Protein AF-A0A955DSX6-F1 (afdb_monomer_lite)

pLDDT: mean 73.03, std 22.36, range [30.53, 95.94]

Sequence (270 aa):
MDIRRDRIAAPDLRPIAMAMLIVCLVSVRPTWAQNTVTLKRSTAVARPAVPLQAVTPPPAVATSEDASTEGTSTDGAAAPLATDPTAEQTTLEPEEIDYLRAQYDALSRDEQDEMKAYYNDLGIDLDVVLGLLAAQSEAMMRSQEMQNTLRALDFARTPQNVLGARAKLGFGEVARPDPRSARGTDIARWIHLLVQAGEWDQWAAFLGELSEDDASMMYSAVLQSLNSGSSGLLPEEVLLVTEACPGEPEALHFQIWTSMVTLAVGKNSP

Secondary structure (DSSP, 8-state):
-------------------------------------------PPP---------PPPPP---------------------------------HHHHHHHHHHHTTS-HHHHHHHHHHHHHTT--HHHHT-HHHHHHHHHHHHHHHHHHHTT------HHHHHHHHHHHHTT-SPPPPTTTS-HHHHHHHHHHHHHHT-HHHHHHHHTTS-HHHHHHHHHHHHHHHHHS-----HHHHHHHHHT--SSPPHHHHHHHHHHHHHHHHHH--

Structure (mmCIF, N/CA/C/O backbone):
data_AF-A0A955DSX6-F1
#
_entry.id   AF-A0A955DSX6-F1
#
loop_
_atom_site.group_PDB
_atom_site.id
_atom_site.type_symbol
_atom_site.label_atom_id
_atom_site.label_alt_id
_atom_site.label_comp_id
_atom_site.label_asym_id
_atom_site.label_entity_id
_atom_site.label_seq_id
_atom_site.pdbx_PDB_ins_code
_atom_site.Cartn_x
_atom_site.Cartn_y
_atom_site.Cartn_z
_atom_site.occupancy
_atom_site.B_iso_or_equiv
_atom_site.auth_seq_id
_atom_site.auth_comp_id
_atom_site.auth_asym_id
_atom_site.auth_atom_id
_atom_site.pdbx_PDB_model_num
ATOM 1 N N . MET A 1 1 ? 51.596 40.680 9.049 1.00 44.72 1 MET A N 1
ATOM 2 C CA . MET A 1 1 ? 51.446 39.770 10.201 1.00 44.72 1 MET A CA 1
ATOM 3 C C . MET A 1 1 ? 51.600 40.595 11.460 1.00 44.72 1 MET A C 1
ATOM 5 O O . MET A 1 1 ? 52.702 41.060 11.700 1.00 44.72 1 MET A O 1
ATOM 9 N N . ASP A 1 2 ? 50.532 40.786 12.227 1.00 42.69 2 ASP A N 1
ATOM 10 C CA . ASP A 1 2 ? 50.636 41.130 13.649 1.00 42.69 2 ASP A CA 1
ATOM 11 C C . ASP A 1 2 ? 49.361 40.648 14.358 1.00 42.69 2 ASP A C 1
ATOM 13 O O . ASP A 1 2 ? 48.296 40.613 13.738 1.00 42.69 2 ASP A O 1
ATOM 17 N N . ILE A 1 3 ? 49.474 40.184 15.605 1.00 48.38 3 ILE A N 1
ATOM 18 C CA . ILE A 1 3 ? 48.391 39.498 16.336 1.00 48.38 3 ILE A CA 1
ATOM 19 C C . ILE A 1 3 ? 48.383 39.981 17.789 1.00 48.38 3 ILE A C 1
ATOM 21 O O . ILE A 1 3 ? 49.200 39.534 18.594 1.00 48.38 3 ILE A O 1
ATOM 25 N N . ARG A 1 4 ? 47.445 40.882 18.112 1.00 47.94 4 ARG A N 1
ATOM 26 C CA . ARG A 1 4 ? 47.097 41.428 19.445 1.00 47.94 4 ARG A CA 1
ATOM 27 C C . ARG A 1 4 ? 45.840 42.310 19.300 1.00 47.94 4 ARG A C 1
ATOM 29 O O . ARG A 1 4 ? 45.703 42.952 18.268 1.00 47.94 4 ARG A O 1
ATOM 36 N N . ARG A 1 5 ? 44.945 42.463 20.284 1.00 46.31 5 ARG A N 1
ATOM 37 C CA . ARG A 1 5 ? 44.603 41.653 21.476 1.00 46.31 5 ARG A CA 1
ATOM 38 C C . ARG A 1 5 ? 43.274 42.185 22.066 1.00 46.31 5 ARG A C 1
ATOM 40 O O . ARG A 1 5 ? 42.934 43.333 21.823 1.00 46.31 5 ARG A O 1
ATOM 47 N N . ASP A 1 6 ? 42.607 41.359 22.871 1.00 44.06 6 ASP A N 1
ATOM 48 C CA . ASP A 1 6 ? 41.671 41.685 23.969 1.00 44.06 6 ASP A CA 1
ATOM 49 C C . ASP A 1 6 ? 40.557 42.750 23.790 1.00 44.06 6 ASP A C 1
ATOM 51 O O . ASP A 1 6 ? 40.822 43.952 23.815 1.00 44.06 6 ASP A O 1
ATOM 55 N N . ARG A 1 7 ? 39.286 42.309 23.871 1.00 52.53 7 ARG A N 1
ATOM 56 C CA . ARG A 1 7 ? 38.291 42.626 24.944 1.00 52.53 7 ARG A CA 1
ATOM 57 C C . ARG A 1 7 ? 36.895 42.134 24.518 1.00 52.53 7 ARG A C 1
ATOM 59 O O . ARG A 1 7 ? 36.426 42.475 23.445 1.00 52.53 7 ARG A O 1
ATOM 66 N N . ILE A 1 8 ? 36.281 41.175 25.217 1.00 51.06 8 ILE A N 1
ATOM 67 C CA . ILE A 1 8 ? 35.541 41.327 26.491 1.00 51.06 8 ILE A CA 1
ATOM 68 C C . ILE A 1 8 ? 34.346 42.288 26.357 1.00 51.06 8 ILE A C 1
ATOM 70 O O . ILE A 1 8 ? 34.507 43.487 26.567 1.00 51.06 8 ILE A O 1
ATOM 74 N N . ALA A 1 9 ? 33.156 41.727 26.100 1.00 47.06 9 ALA A N 1
ATOM 75 C CA . ALA A 1 9 ? 31.873 42.187 26.649 1.00 47.06 9 ALA A CA 1
ATOM 76 C C . ALA A 1 9 ? 30.752 41.149 26.404 1.00 47.06 9 ALA A C 1
ATOM 78 O O . ALA A 1 9 ? 30.328 40.934 25.274 1.00 47.06 9 ALA A O 1
ATOM 79 N N . ALA A 1 10 ? 30.242 40.561 27.483 1.00 50.31 10 ALA A N 1
ATOM 80 C CA . ALA A 1 10 ? 28.844 40.150 27.630 1.00 50.31 10 ALA A CA 1
ATOM 81 C C . ALA A 1 10 ? 28.375 40.775 28.957 1.00 50.31 10 ALA A C 1
ATOM 83 O O . ALA A 1 10 ? 29.205 40.900 29.868 1.00 50.31 10 ALA A O 1
ATOM 84 N N . PRO A 1 11 ? 27.122 41.250 29.060 1.00 54.44 11 PRO A N 1
ATOM 85 C CA . PRO A 1 11 ? 26.115 40.395 29.705 1.00 54.44 11 PRO A CA 1
ATOM 86 C C . PRO A 1 11 ? 24.662 40.605 29.207 1.00 54.44 11 PRO A C 1
ATOM 88 O O . PRO A 1 11 ? 24.391 41.554 28.484 1.00 54.44 11 PRO A O 1
ATOM 91 N N . ASP A 1 12 ? 23.763 39.734 29.689 1.00 45.06 12 ASP A N 1
ATOM 92 C CA . ASP A 1 12 ? 22.361 39.976 30.101 1.00 45.06 12 ASP A CA 1
ATOM 93 C C . ASP A 1 12 ? 21.316 40.660 29.181 1.00 45.06 12 ASP A C 1
ATOM 95 O O . ASP A 1 12 ? 21.613 41.502 28.346 1.00 45.06 12 ASP A O 1
ATOM 99 N N . LEU A 1 13 ? 19.999 40.485 29.385 1.00 46.81 13 LEU A N 1
ATOM 100 C CA . LEU A 1 13 ? 19.153 39.309 29.691 1.00 46.81 13 LEU A CA 1
ATOM 101 C C . LEU A 1 13 ? 17.682 39.801 29.742 1.00 46.81 13 LEU A C 1
ATOM 103 O O . LEU A 1 13 ? 17.366 40.690 30.529 1.00 46.81 13 LEU A O 1
ATOM 107 N N . ARG A 1 14 ? 16.755 39.118 29.046 1.00 43.09 14 ARG A N 1
ATOM 108 C CA . ARG A 1 14 ? 15.278 39.230 29.227 1.00 43.09 14 ARG A CA 1
ATOM 109 C C . ARG A 1 14 ? 14.650 40.594 28.784 1.00 43.09 14 ARG A C 1
ATOM 111 O O . ARG A 1 14 ? 15.317 41.355 28.096 1.00 43.09 14 ARG A O 1
ATOM 118 N N . PRO A 1 15 ? 13.330 40.836 28.974 1.00 54.34 15 PRO A N 1
ATOM 119 C CA . PRO A 1 15 ? 12.319 40.267 28.070 1.00 54.34 15 PRO A CA 1
ATOM 120 C C . PRO A 1 15 ? 11.231 41.271 27.618 1.00 54.34 15 PRO A C 1
ATOM 122 O O . PRO A 1 15 ? 10.908 42.217 28.332 1.00 54.34 15 PRO A O 1
ATOM 125 N N . ILE A 1 16 ? 10.545 40.987 26.504 1.00 49.72 16 ILE A N 1
ATOM 126 C CA . ILE A 1 16 ? 9.237 41.592 26.183 1.00 49.72 16 ILE A CA 1
ATOM 127 C C . ILE A 1 16 ? 8.269 40.482 25.751 1.00 49.72 16 ILE A C 1
ATOM 129 O O . ILE A 1 16 ? 8.660 39.543 25.062 1.00 49.72 16 ILE A O 1
ATOM 133 N N . ALA A 1 17 ? 7.018 40.579 26.199 1.00 40.50 17 ALA A N 1
ATOM 134 C CA . ALA A 1 17 ? 5.937 39.630 25.935 1.00 40.50 17 ALA A CA 1
ATOM 135 C C . ALA A 1 17 ? 4.693 40.355 25.377 1.00 40.50 17 ALA A C 1
ATOM 137 O O . ALA A 1 17 ? 4.676 41.579 25.302 1.00 40.50 17 ALA A O 1
ATOM 138 N N . MET A 1 18 ? 3.640 39.581 25.082 1.00 36.69 18 MET A N 1
ATOM 139 C CA . MET A 1 18 ? 2.283 40.006 24.680 1.00 36.69 18 MET A CA 1
ATOM 140 C C . MET A 1 18 ? 2.090 40.604 23.272 1.00 36.69 18 MET A C 1
ATOM 142 O O . MET A 1 18 ? 2.239 41.801 23.060 1.00 36.69 18 MET A O 1
ATOM 146 N N . ALA A 1 19 ? 1.537 39.779 22.377 1.00 43.12 19 ALA A N 1
ATOM 147 C CA . ALA A 1 19 ? 0.212 39.994 21.765 1.00 43.12 19 ALA A CA 1
ATOM 148 C C . ALA A 1 19 ? -0.256 38.642 21.180 1.00 43.12 19 ALA A C 1
ATOM 150 O O . ALA A 1 19 ? 0.325 38.140 20.228 1.00 43.12 19 ALA A O 1
ATOM 151 N N . MET A 1 20 ? -1.132 37.881 21.842 1.00 37.03 20 MET A N 1
ATOM 152 C CA . MET A 1 20 ? -2.590 37.957 21.656 1.00 37.03 20 MET A CA 1
ATOM 153 C C . MET A 1 20 ? -3.033 38.218 20.206 1.00 37.03 20 MET A C 1
ATOM 155 O O . MET A 1 20 ? -3.176 39.365 19.796 1.00 37.03 20 MET A O 1
ATOM 159 N N . LEU A 1 21 ? -3.390 37.143 19.497 1.00 42.22 21 LEU A N 1
ATOM 160 C CA . LEU A 1 21 ? -4.401 37.184 18.442 1.00 42.22 21 LEU A CA 1
ATOM 161 C C . LEU A 1 21 ? -5.478 36.143 18.773 1.00 42.22 21 LEU A C 1
ATOM 163 O O . LEU A 1 21 ? -5.213 34.944 18.771 1.00 42.22 21 LEU A O 1
ATOM 167 N N . ILE A 1 22 ? -6.682 36.611 19.096 1.00 47.84 22 ILE A N 1
ATOM 168 C CA . ILE A 1 22 ? -7.859 35.763 19.310 1.00 47.84 22 ILE A CA 1
ATOM 169 C C . ILE A 1 22 ? -8.663 35.778 18.011 1.00 47.84 22 ILE A C 1
ATOM 171 O O . ILE A 1 22 ? -9.076 36.846 17.562 1.00 47.84 22 ILE A O 1
ATOM 175 N N . VAL A 1 23 ? -8.900 34.605 17.423 1.00 46.50 23 VAL A N 1
ATOM 176 C CA . VAL A 1 23 ? -9.803 34.428 16.275 1.00 46.50 23 VAL A CA 1
ATOM 177 C C . VAL A 1 23 ? -10.994 33.585 16.728 1.00 46.50 23 VAL A C 1
ATOM 179 O O . VAL A 1 23 ? -10.837 32.609 17.461 1.00 46.50 23 VAL A O 1
ATOM 182 N N . CYS A 1 24 ? -12.200 34.022 16.370 1.00 39.22 24 CYS A N 1
ATOM 183 C CA . CYS A 1 24 ? -13.436 33.571 17.006 1.00 39.22 24 CYS A CA 1
ATOM 184 C C . CYS A 1 24 ? -13.872 32.153 16.609 1.00 39.22 24 CYS A C 1
ATOM 186 O O . CYS A 1 24 ? -13.770 31.753 15.451 1.00 39.22 24 CYS A O 1
ATOM 188 N N . LEU A 1 25 ? -14.497 31.451 17.560 1.00 40.50 25 LEU A N 1
ATOM 189 C CA . LEU A 1 25 ? -15.334 30.286 17.273 1.00 40.50 25 LEU A CA 1
ATOM 190 C C . LEU A 1 25 ? -16.514 30.691 16.374 1.00 40.50 25 LEU A C 1
ATOM 192 O O . LEU A 1 25 ? -17.220 31.654 16.678 1.00 40.50 25 LEU A O 1
ATOM 196 N N . VAL A 1 26 ? -16.806 29.880 15.356 1.00 47.00 26 VAL A N 1
ATOM 197 C CA . VAL A 1 26 ? -18.113 29.852 14.681 1.00 47.00 26 VAL A CA 1
ATOM 198 C C . VAL A 1 26 ? -18.669 28.432 14.778 1.00 47.00 26 VAL A C 1
ATOM 200 O O . VAL A 1 26 ? -18.236 27.518 14.082 1.00 47.00 26 VAL A O 1
ATOM 203 N N . SER A 1 27 ? -19.622 28.238 15.688 1.00 48.00 27 SER A N 1
ATOM 204 C CA . SER A 1 27 ? -20.143 26.917 16.058 1.00 48.00 27 SER A CA 1
ATOM 205 C C . SER A 1 27 ? -21.233 26.422 15.099 1.00 48.00 27 SER A C 1
ATOM 207 O O . SER A 1 27 ? -22.423 26.531 15.398 1.00 48.00 27 SER A O 1
ATOM 209 N N . VAL A 1 28 ? -20.849 25.838 13.962 1.00 48.22 28 VAL A N 1
ATOM 210 C CA . VAL A 1 28 ? -21.796 25.151 13.065 1.00 48.22 28 VAL A CA 1
ATOM 211 C C . VAL A 1 28 ? -22.069 23.733 13.581 1.00 48.22 28 VAL A C 1
ATOM 213 O O . VAL A 1 28 ? -21.174 22.894 13.611 1.00 48.22 28 VAL A O 1
ATOM 216 N N . ARG A 1 29 ? -23.318 23.446 13.976 1.00 44.75 29 ARG A N 1
ATOM 217 C CA . ARG A 1 29 ? -23.778 22.092 14.338 1.00 44.75 29 ARG A CA 1
ATOM 218 C C . ARG A 1 29 ? -24.478 21.420 13.144 1.00 44.75 29 ARG A C 1
ATOM 220 O O . ARG A 1 29 ? -25.612 21.800 12.845 1.00 44.75 29 ARG A O 1
ATOM 227 N N . PRO A 1 30 ? -23.881 20.409 12.488 1.00 50.34 30 PRO A N 1
ATOM 228 C CA . PRO A 1 30 ? -24.572 19.634 11.462 1.00 50.34 30 PRO A CA 1
ATOM 229 C C . PRO A 1 30 ? -25.577 18.678 12.124 1.00 50.34 30 PRO A C 1
ATOM 231 O O . PRO A 1 30 ? -25.199 17.711 12.781 1.00 50.34 30 PRO A O 1
ATOM 234 N N . THR A 1 31 ? -26.873 18.953 11.968 1.00 50.69 31 THR A N 1
ATOM 235 C CA . THR A 1 31 ? -27.942 18.127 12.554 1.00 50.69 31 THR A CA 1
ATOM 236 C C . THR A 1 31 ? -28.391 17.078 11.538 1.00 50.69 31 THR A C 1
ATOM 238 O O . THR A 1 31 ? -29.182 17.388 10.651 1.00 50.69 31 THR A O 1
ATOM 241 N N . TRP A 1 32 ? -27.885 15.847 11.652 1.00 58.97 32 TRP A N 1
ATOM 242 C CA . TRP A 1 32 ? -28.270 14.724 10.784 1.00 58.97 32 TRP A CA 1
ATOM 243 C C . TRP A 1 32 ? -29.176 13.729 11.518 1.00 58.97 32 TRP A C 1
ATOM 245 O O . TRP A 1 32 ? -29.066 13.533 12.728 1.00 58.97 32 TRP A O 1
ATOM 255 N N . ALA A 1 33 ? -30.131 13.155 10.784 1.00 41.75 33 ALA A N 1
ATOM 256 C CA . ALA A 1 33 ? -31.280 12.460 11.357 1.00 41.75 33 ALA A CA 1
ATOM 257 C C . ALA A 1 33 ? -30.972 11.033 11.846 1.00 41.75 33 ALA A C 1
ATOM 259 O O . ALA A 1 33 ? -30.192 10.294 11.246 1.00 41.75 33 ALA A O 1
ATOM 260 N N . GLN A 1 34 ? -31.666 10.616 12.908 1.00 43.25 34 GLN A N 1
ATOM 261 C CA . GLN A 1 34 ? -31.629 9.246 13.418 1.00 43.25 34 GLN A CA 1
ATOM 262 C C . GLN A 1 34 ? -32.498 8.315 12.554 1.00 43.25 34 GLN A C 1
ATOM 264 O O . GLN A 1 34 ? -33.709 8.236 12.750 1.00 43.25 34 GLN A O 1
ATOM 269 N N . ASN A 1 35 ? -31.883 7.561 11.639 1.00 44.59 35 ASN A N 1
ATOM 270 C CA . ASN A 1 35 ? -32.544 6.426 10.985 1.00 44.59 35 ASN A CA 1
ATOM 271 C C . ASN A 1 35 ? -32.507 5.193 11.905 1.00 44.59 35 ASN A C 1
ATOM 273 O O . ASN A 1 35 ? -31.528 4.447 11.942 1.00 44.59 35 ASN A O 1
ATOM 277 N N . THR A 1 36 ? -33.587 4.963 12.653 1.00 44.56 36 THR A N 1
ATOM 278 C CA . THR A 1 36 ? -33.737 3.837 13.590 1.00 44.56 36 THR A CA 1
ATOM 279 C C . THR A 1 36 ? -34.068 2.519 12.876 1.00 44.56 36 THR A C 1
ATOM 281 O O . THR A 1 36 ? -35.194 2.016 12.907 1.00 44.56 36 THR A O 1
ATOM 284 N N . VAL A 1 37 ? -33.059 1.912 12.241 1.00 47.59 37 VAL A N 1
ATOM 285 C CA . VAL A 1 37 ? -33.182 0.581 11.621 1.00 47.59 37 VAL A CA 1
ATOM 286 C C . VAL A 1 37 ? -33.498 -0.469 12.693 1.00 47.59 37 VAL A C 1
ATOM 288 O O . VAL A 1 37 ? -32.654 -0.850 13.502 1.00 47.59 37 VAL A O 1
ATOM 291 N N . THR A 1 38 ? -34.738 -0.957 12.696 1.00 45.31 38 THR A N 1
ATOM 292 C CA . THR A 1 38 ? -35.215 -1.942 13.675 1.00 45.31 38 THR A CA 1
ATOM 293 C C . THR A 1 38 ? -34.743 -3.345 13.281 1.00 45.31 38 THR A C 1
ATOM 295 O O . THR A 1 38 ? -35.313 -3.960 12.377 1.00 45.31 38 THR A O 1
ATOM 298 N N . LEU A 1 39 ? -33.715 -3.883 13.952 1.00 39.81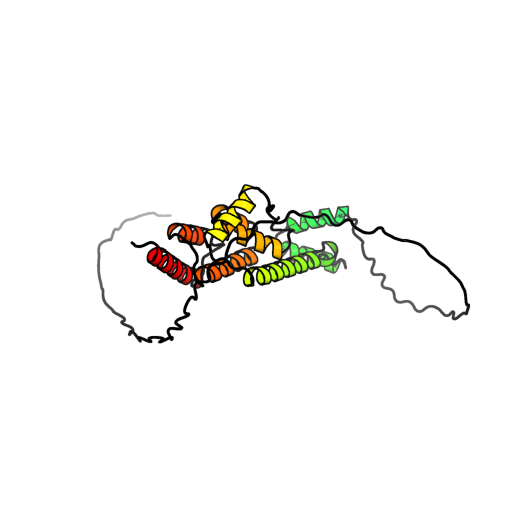 39 LEU A N 1
ATOM 299 C CA . LEU A 1 39 ? -33.216 -5.239 13.678 1.00 39.81 39 LEU A CA 1
ATOM 300 C C . LEU A 1 39 ? -34.257 -6.314 14.036 1.00 39.81 39 LEU A C 1
ATOM 302 O O . LEU A 1 39 ? -34.412 -6.723 15.188 1.00 39.81 39 LEU A O 1
ATOM 306 N N . LYS A 1 40 ? -34.933 -6.842 13.012 1.00 47.59 40 LYS A N 1
ATOM 307 C CA . LYS A 1 40 ? -35.867 -7.966 13.134 1.00 47.59 40 LYS A CA 1
ATOM 308 C C . LYS A 1 40 ? -35.096 -9.291 13.240 1.00 47.59 40 LYS A C 1
ATOM 310 O O . LYS A 1 40 ? -34.862 -9.975 12.244 1.00 47.59 40 LYS A O 1
ATOM 315 N N . ARG A 1 41 ? -34.670 -9.620 14.467 1.00 41.59 41 ARG A N 1
ATOM 316 C CA . ARG A 1 41 ? -33.847 -10.793 14.827 1.00 41.59 41 ARG A CA 1
ATOM 317 C C . ARG A 1 41 ? -34.445 -12.102 14.292 1.00 41.59 41 ARG A C 1
ATOM 319 O O . ARG A 1 41 ? -35.337 -12.680 14.904 1.00 41.59 41 ARG A O 1
ATOM 326 N N . SER A 1 42 ? -33.932 -12.572 13.158 1.00 47.06 42 SER A N 1
ATOM 327 C CA . SER A 1 42 ? -34.383 -13.807 12.511 1.00 47.06 42 SER A CA 1
ATOM 328 C C . SER A 1 42 ? -33.529 -14.985 12.975 1.00 47.06 42 SER A C 1
ATOM 330 O O . SER A 1 42 ? -32.351 -15.079 12.641 1.00 47.06 42 SER A O 1
ATOM 332 N N . THR A 1 43 ? -34.112 -15.886 13.765 1.00 43.78 43 THR A N 1
ATOM 333 C CA . THR A 1 43 ? -33.471 -17.135 14.198 1.00 43.78 43 THR A CA 1
ATOM 334 C C . THR A 1 43 ? -33.443 -18.149 13.057 1.00 43.78 43 THR A C 1
ATOM 336 O O . THR A 1 43 ? -34.403 -18.893 12.856 1.00 43.78 43 THR A O 1
ATOM 339 N N . ALA A 1 44 ? -32.339 -18.181 12.310 1.00 42.06 44 ALA A N 1
ATOM 340 C CA . ALA A 1 44 ? -32.076 -19.227 11.327 1.00 42.06 44 ALA A CA 1
ATOM 341 C C . ALA A 1 44 ? -31.796 -20.565 12.036 1.00 42.06 44 ALA A C 1
ATOM 343 O O . ALA A 1 44 ? -30.885 -20.667 12.857 1.00 42.06 44 ALA A O 1
ATOM 344 N N . VAL A 1 45 ? -32.589 -21.592 11.724 1.00 51.22 45 VAL A N 1
ATOM 345 C CA . VAL A 1 45 ? -32.402 -22.955 12.242 1.00 51.22 45 VAL A CA 1
ATOM 346 C C . VAL A 1 45 ? -31.263 -23.634 11.482 1.00 51.22 45 VAL A C 1
ATOM 348 O O . VAL A 1 45 ? -31.241 -23.618 10.251 1.00 51.22 45 VAL A O 1
ATOM 351 N N . ALA A 1 46 ? -30.328 -24.253 12.207 1.00 36.53 46 ALA A N 1
ATOM 352 C CA . ALA A 1 46 ? -29.237 -25.011 11.604 1.00 36.53 46 ALA A CA 1
ATOM 353 C C . ALA A 1 46 ? -29.770 -26.227 10.825 1.00 36.53 46 ALA A C 1
ATOM 355 O O . ALA A 1 46 ? -30.582 -27.000 11.335 1.00 36.53 46 ALA A O 1
ATOM 356 N N . ARG A 1 47 ? -29.284 -26.414 9.594 1.00 43.56 47 ARG A N 1
ATOM 357 C CA . ARG A 1 47 ? -29.615 -27.548 8.721 1.00 43.56 47 ARG A CA 1
ATOM 358 C C . ARG A 1 47 ? -28.331 -28.344 8.443 1.00 43.56 47 ARG A C 1
ATOM 360 O O . ARG A 1 47 ? -27.332 -27.718 8.094 1.00 43.56 47 ARG A O 1
ATOM 367 N N . PRO A 1 48 ? -28.317 -29.679 8.619 1.00 49.47 48 PRO A N 1
ATOM 368 C CA . PRO A 1 48 ? -27.102 -30.477 8.469 1.00 49.47 48 PRO A CA 1
ATOM 369 C C . PRO A 1 48 ? -26.618 -30.536 7.013 1.00 49.47 48 PRO A C 1
ATOM 371 O O . PRO A 1 48 ? -27.404 -30.386 6.075 1.00 49.47 48 PRO A O 1
ATOM 374 N N . ALA A 1 49 ? -25.314 -30.763 6.850 1.00 40.03 49 ALA A N 1
ATOM 375 C CA . ALA A 1 49 ? -24.644 -30.815 5.556 1.00 40.03 49 ALA A CA 1
ATOM 376 C C . ALA A 1 49 ? -25.030 -32.052 4.722 1.00 40.03 49 ALA A C 1
ATOM 378 O O . ALA A 1 49 ? -25.373 -33.107 5.257 1.00 40.03 49 ALA A O 1
ATOM 379 N N . VAL A 1 50 ? -24.905 -31.916 3.401 1.00 50.47 50 VAL A N 1
ATOM 380 C CA . VAL A 1 50 ? -24.997 -33.003 2.415 1.00 50.47 50 VAL A CA 1
ATOM 381 C C . VAL A 1 50 ? -23.623 -33.113 1.734 1.00 50.47 50 VAL A C 1
ATOM 383 O O . VAL A 1 50 ? -23.062 -32.072 1.389 1.00 50.47 50 VAL A O 1
ATOM 386 N N . PRO A 1 51 ? -23.038 -34.317 1.584 1.00 46.94 51 PRO A N 1
ATOM 387 C CA . PRO A 1 51 ? -21.688 -34.479 1.041 1.00 46.94 51 PRO A CA 1
ATOM 388 C C . PRO A 1 51 ? -21.611 -34.198 -0.467 1.00 46.94 51 PRO A C 1
ATOM 390 O O . PRO A 1 51 ? -22.609 -34.274 -1.184 1.00 46.94 51 PRO A O 1
ATOM 393 N N . LEU A 1 52 ? -20.397 -33.904 -0.945 1.00 40.38 52 LEU A N 1
ATOM 394 C CA . LEU A 1 52 ? -20.110 -33.645 -2.357 1.00 40.38 52 LEU A CA 1
ATOM 395 C C . LEU A 1 52 ? -20.414 -34.875 -3.230 1.00 40.38 52 LEU A 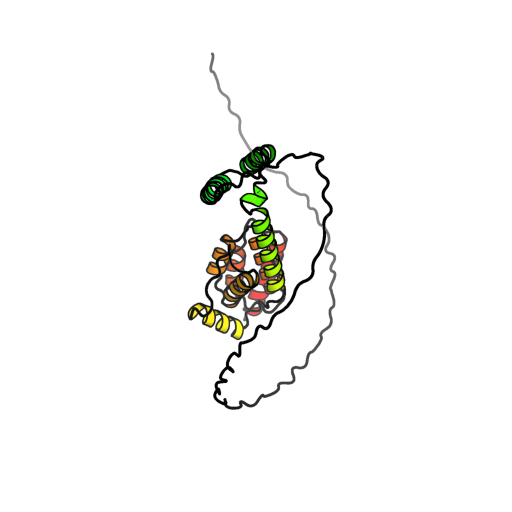C 1
ATOM 397 O O . LEU A 1 52 ? -20.066 -36.000 -2.874 1.00 40.38 52 LEU A O 1
ATOM 401 N N . GLN A 1 53 ? -20.947 -34.634 -4.429 1.00 43.16 53 GLN A N 1
ATOM 402 C CA . GLN A 1 53 ? -20.810 -35.548 -5.564 1.00 43.16 53 GLN A CA 1
ATOM 403 C C . GLN A 1 53 ? -19.821 -34.951 -6.568 1.00 43.16 53 GLN A C 1
ATOM 405 O O . GLN A 1 53 ? -19.889 -33.764 -6.882 1.00 43.16 53 GLN A O 1
ATOM 410 N N . ALA A 1 54 ? -18.895 -35.775 -7.056 1.00 38.47 54 ALA A N 1
ATOM 411 C CA . ALA A 1 54 ? -17.950 -35.377 -8.092 1.00 38.47 54 ALA A CA 1
ATOM 412 C C . ALA A 1 54 ? -18.636 -35.345 -9.468 1.00 38.47 54 ALA A C 1
ATOM 414 O O . ALA A 1 54 ? -19.421 -36.236 -9.792 1.00 38.47 54 ALA A O 1
ATOM 415 N N . VAL A 1 55 ? -18.296 -34.347 -10.285 1.00 49.53 55 VAL A N 1
ATOM 416 C CA . VAL A 1 55 ? -18.715 -34.254 -11.690 1.00 49.53 55 VAL A CA 1
ATOM 417 C C . VAL A 1 55 ? -17.509 -34.568 -12.571 1.00 49.53 55 VAL A C 1
ATOM 419 O O . VAL A 1 55 ? -16.488 -33.886 -12.498 1.00 49.53 55 VAL A O 1
ATOM 422 N N . THR A 1 56 ? -17.616 -35.613 -13.387 1.00 41.78 56 THR A N 1
ATOM 423 C CA . THR A 1 56 ? -16.607 -35.987 -14.386 1.00 41.78 56 THR A CA 1
ATOM 424 C C . THR A 1 56 ? -16.697 -35.100 -15.635 1.00 41.78 56 THR A C 1
ATOM 426 O O . THR A 1 56 ? -17.802 -34.749 -16.053 1.00 41.78 56 THR A O 1
ATOM 429 N N . PRO A 1 57 ? -15.563 -34.753 -16.274 1.00 52.44 57 PRO A N 1
ATOM 430 C CA . PRO A 1 57 ? -15.565 -34.006 -17.528 1.00 52.44 57 PRO A CA 1
ATOM 431 C C . PRO A 1 57 ? -15.946 -34.903 -18.726 1.00 52.44 57 PRO A C 1
ATOM 433 O O . PRO A 1 57 ? -15.573 -36.080 -18.748 1.00 52.44 57 PRO A O 1
ATOM 436 N N . PRO A 1 58 ? -16.650 -34.372 -19.745 1.00 59.62 58 PRO A N 1
ATOM 437 C CA . PRO A 1 58 ? -16.849 -35.060 -21.020 1.00 59.62 58 PRO A CA 1
ATOM 438 C C . PRO A 1 58 ? -15.565 -35.047 -21.881 1.00 59.62 58 PRO A C 1
ATOM 440 O O . PRO A 1 58 ? -14.735 -34.148 -21.729 1.00 59.62 58 PRO A O 1
ATOM 443 N N . PRO A 1 59 ? -15.379 -36.025 -22.790 1.00 48.97 59 PRO A N 1
ATOM 444 C CA . PRO A 1 59 ? -14.174 -36.145 -23.610 1.00 48.97 59 PRO A CA 1
ATOM 445 C C . PRO A 1 59 ? -14.155 -35.184 -24.810 1.00 48.97 59 PRO A C 1
ATOM 447 O O . PRO A 1 59 ? -15.195 -34.744 -25.298 1.00 48.97 59 PRO A O 1
ATOM 450 N N . ALA A 1 60 ? -12.951 -34.919 -25.322 1.00 40.75 60 ALA A N 1
ATOM 451 C CA . ALA A 1 60 ? -12.742 -34.191 -26.571 1.00 40.75 60 ALA A CA 1
ATOM 452 C C . ALA A 1 60 ? -13.124 -35.029 -27.808 1.00 40.75 60 ALA A C 1
ATOM 454 O O . ALA A 1 60 ? -13.034 -36.258 -27.796 1.00 40.75 60 ALA A O 1
ATOM 455 N N . VAL A 1 61 ? -13.481 -34.342 -28.896 1.00 46.81 61 VAL A N 1
ATOM 456 C CA . VAL A 1 61 ? -13.672 -34.905 -30.242 1.00 46.81 61 VAL A CA 1
ATOM 457 C C . VAL A 1 61 ? -12.867 -34.053 -31.226 1.00 46.81 61 VAL A C 1
ATOM 459 O O . VAL A 1 61 ? -12.806 -32.834 -31.076 1.00 46.81 61 VAL A O 1
ATOM 462 N N . ALA A 1 62 ? -12.233 -34.698 -32.203 1.00 38.31 62 ALA A N 1
ATOM 463 C CA . ALA A 1 62 ? -11.390 -34.084 -33.233 1.00 38.31 62 ALA A CA 1
ATOM 464 C C . ALA A 1 62 ? -11.836 -34.536 -34.642 1.00 38.31 62 ALA A C 1
ATOM 466 O O . ALA A 1 62 ? -12.779 -35.323 -34.754 1.00 38.31 62 ALA A O 1
ATOM 467 N N . THR A 1 63 ? -11.093 -34.128 -35.686 1.00 34.38 63 THR A N 1
ATOM 468 C CA . THR A 1 63 ? -11.321 -34.406 -37.134 1.00 34.38 63 THR A CA 1
ATOM 469 C C . THR A 1 63 ? -12.579 -33.729 -37.721 1.00 34.38 63 THR A C 1
ATOM 471 O O . THR A 1 63 ? -13.577 -33.583 -37.023 1.00 34.38 63 THR A O 1
ATOM 474 N N . SER A 1 64 ? -12.618 -33.238 -38.967 1.00 38.75 64 SER A N 1
ATOM 475 C CA . SER A 1 64 ? -11.632 -33.150 -40.077 1.00 38.75 64 SER A CA 1
ATOM 476 C C . SER A 1 64 ? -11.807 -31.759 -40.746 1.00 38.75 64 SER A C 1
ATOM 478 O O . SER A 1 64 ? -12.845 -31.136 -40.544 1.00 38.75 64 SER A O 1
ATOM 480 N N . GLU A 1 65 ? -10.866 -31.109 -41.438 1.00 39.31 65 GLU A N 1
ATOM 481 C CA . GLU A 1 65 ? -10.131 -31.493 -42.664 1.00 39.31 65 GLU A CA 1
ATOM 482 C C . GLU A 1 65 ? -10.992 -32.057 -43.814 1.00 39.31 65 GLU A C 1
ATOM 484 O O . GLU A 1 65 ? -11.304 -33.243 -43.841 1.00 39.31 65 GLU A O 1
ATOM 489 N N . ASP A 1 66 ? -11.298 -31.204 -44.799 1.00 33.56 66 ASP A N 1
ATOM 490 C CA . ASP A 1 66 ? -11.370 -31.553 -46.229 1.00 33.56 66 ASP A CA 1
ATOM 491 C C . ASP A 1 66 ? -11.024 -30.295 -47.071 1.00 33.56 66 ASP A C 1
ATOM 493 O O . ASP A 1 66 ? -10.941 -29.194 -46.516 1.00 33.56 66 ASP A O 1
ATOM 497 N N . ALA A 1 67 ? -10.743 -30.445 -48.370 1.00 35.47 67 ALA A N 1
ATOM 498 C CA . ALA A 1 67 ? -9.925 -29.505 -49.157 1.00 35.47 67 ALA A CA 1
ATOM 499 C C . ALA A 1 67 ? -10.575 -28.980 -50.471 1.00 35.47 67 ALA A C 1
ATOM 501 O O . ALA A 1 67 ? -11.781 -29.097 -50.675 1.00 35.47 67 ALA A O 1
ATOM 502 N N . SER A 1 68 ? -9.729 -28.433 -51.368 1.00 39.44 68 SER A N 1
ATOM 503 C CA . SER A 1 68 ? -9.973 -28.070 -52.790 1.00 39.44 68 SER A CA 1
ATOM 504 C C . SER A 1 68 ? -10.688 -26.735 -53.119 1.00 39.44 68 SER A C 1
ATOM 506 O O . SER A 1 68 ? -11.571 -26.308 -52.388 1.00 39.44 68 SER A O 1
ATOM 508 N N . THR A 1 69 ? -10.408 -26.024 -54.237 1.00 32.69 69 THR A N 1
ATOM 509 C CA . THR A 1 69 ? -9.289 -26.070 -55.228 1.00 32.69 69 THR A CA 1
ATOM 510 C C . THR A 1 69 ? -9.274 -24.800 -56.132 1.00 32.69 69 THR A C 1
ATOM 512 O O . THR A 1 69 ? -10.335 -24.350 -56.545 1.00 32.69 69 THR A O 1
ATOM 515 N N . GLU A 1 70 ? -8.065 -24.286 -56.432 1.00 34.56 70 GLU A N 1
ATOM 516 C CA . GLU A 1 70 ? -7.527 -23.483 -57.580 1.00 34.56 70 GLU A CA 1
ATOM 517 C C . GLU A 1 70 ? -8.301 -22.395 -58.391 1.00 34.56 70 GLU A C 1
ATOM 519 O O . GLU A 1 70 ? -9.499 -22.460 -58.648 1.00 34.56 70 GLU A O 1
ATOM 524 N N . GLY A 1 71 ? -7.505 -21.439 -58.921 1.00 32.81 71 GLY A N 1
ATOM 525 C CA . GLY A 1 71 ? -7.821 -20.434 -59.962 1.00 32.81 71 GLY A CA 1
ATOM 526 C C . GLY A 1 71 ? -7.039 -19.116 -59.733 1.00 32.81 71 GLY A C 1
ATOM 527 O O . GLY A 1 71 ? -7.391 -18.392 -58.810 1.00 32.81 71 GLY A O 1
ATOM 528 N N . THR A 1 72 ? -5.913 -18.746 -60.378 1.00 30.53 72 THR A N 1
ATOM 529 C CA . THR A 1 72 ? -5.536 -18.696 -61.820 1.00 30.53 72 THR A CA 1
ATOM 530 C C . THR A 1 72 ? -6.349 -17.624 -62.571 1.00 30.53 72 THR A C 1
ATOM 532 O O . THR A 1 72 ? -7.546 -17.818 -62.746 1.00 30.53 72 THR A O 1
ATOM 535 N N . SER A 1 73 ? -5.831 -16.482 -63.062 1.00 40.00 73 SER A N 1
ATOM 536 C CA . SER A 1 73 ? -4.470 -15.873 -63.138 1.00 40.00 73 SER A CA 1
ATOM 537 C C . SER A 1 73 ? -4.614 -14.308 -63.174 1.00 40.00 73 SER A C 1
ATOM 539 O O . SER A 1 73 ? -5.689 -13.834 -62.822 1.00 40.00 73 SER A O 1
ATOM 541 N N . THR A 1 74 ? -3.691 -13.388 -63.536 1.00 30.83 74 THR A N 1
ATOM 542 C CA . THR A 1 74 ? -2.519 -13.382 -64.458 1.00 30.83 74 THR A CA 1
ATOM 543 C C . THR A 1 74 ? -1.597 -12.148 -64.229 1.00 30.83 74 THR A C 1
ATOM 545 O O . THR A 1 74 ? -1.746 -11.450 -63.232 1.00 30.83 74 THR A O 1
ATOM 548 N N . ASP A 1 75 ? -0.650 -11.897 -65.146 1.00 31.50 75 ASP A N 1
ATOM 549 C CA . ASP A 1 75 ? 0.435 -10.891 -65.141 1.00 31.50 75 ASP A CA 1
ATOM 550 C C . ASP A 1 75 ? 0.099 -9.394 -64.963 1.00 31.50 75 ASP A C 1
ATOM 552 O O . ASP A 1 75 ? -0.980 -8.912 -65.306 1.00 31.50 75 ASP A O 1
ATOM 556 N N . GLY A 1 76 ? 1.134 -8.635 -64.561 1.00 31.55 76 GLY A N 1
ATOM 557 C CA . GLY A 1 76 ? 1.146 -7.165 -64.509 1.00 31.55 76 GLY A CA 1
ATOM 558 C C . GLY A 1 76 ? 2.535 -6.546 -64.260 1.00 31.55 76 GLY A C 1
ATOM 559 O O . GLY A 1 76 ? 2.687 -5.729 -63.357 1.00 31.55 76 GLY A O 1
ATOM 560 N N . ALA A 1 77 ? 3.572 -6.954 -65.002 1.00 32.59 77 ALA A N 1
ATOM 561 C CA . ALA A 1 77 ? 4.960 -6.563 -64.720 1.00 32.59 77 ALA A CA 1
ATOM 562 C C . ALA A 1 77 ? 5.352 -5.153 -65.226 1.00 32.59 77 ALA A C 1
ATOM 564 O O . ALA A 1 77 ? 5.441 -4.921 -66.432 1.00 32.59 77 ALA A O 1
ATOM 565 N N . ALA A 1 78 ? 5.698 -4.246 -64.303 1.00 31.05 78 ALA A N 1
ATOM 566 C CA . ALA A 1 78 ? 6.487 -3.039 -64.574 1.00 31.05 78 ALA A CA 1
ATOM 567 C C . ALA A 1 78 ? 7.247 -2.586 -63.312 1.00 31.05 78 ALA A C 1
ATOM 569 O O . ALA A 1 78 ? 6.651 -2.402 -62.254 1.00 31.05 78 ALA A O 1
ATOM 570 N N . ALA A 1 79 ? 8.560 -2.388 -63.429 1.00 36.25 79 ALA A N 1
ATOM 571 C CA . ALA A 1 79 ? 9.446 -1.910 -62.364 1.00 36.25 79 ALA A CA 1
ATOM 572 C C . ALA A 1 79 ? 10.620 -1.118 -62.982 1.00 36.25 79 ALA A C 1
ATOM 574 O O . ALA A 1 79 ? 10.834 -1.239 -64.192 1.00 36.25 79 ALA A O 1
ATOM 575 N N . PRO A 1 80 ? 11.448 -0.399 -62.199 1.00 46.81 80 PRO A N 1
ATOM 576 C CA . PRO A 1 80 ? 11.244 0.094 -60.834 1.00 46.81 80 PRO A CA 1
ATOM 577 C C . PRO A 1 80 ? 11.309 1.639 -60.758 1.00 46.81 80 PRO A C 1
ATOM 579 O O . PRO A 1 80 ? 11.783 2.304 -61.677 1.00 46.81 80 PRO A O 1
ATOM 582 N N . LEU A 1 81 ? 10.937 2.214 -59.612 1.00 33.38 81 LEU A N 1
ATOM 583 C CA . LEU A 1 81 ? 11.420 3.535 -59.190 1.00 33.38 81 LEU A CA 1
ATOM 584 C C . LEU A 1 81 ? 11.873 3.429 -57.734 1.00 33.38 81 LEU A C 1
ATOM 586 O O . LEU A 1 81 ? 11.095 3.031 -56.871 1.00 33.38 81 LEU A O 1
ATOM 590 N N . ALA A 1 82 ? 13.152 3.705 -57.493 1.00 41.19 82 ALA A N 1
ATOM 591 C CA . ALA A 1 82 ? 13.800 3.441 -56.217 1.00 41.19 82 ALA A CA 1
ATOM 592 C C . ALA A 1 82 ? 13.769 4.664 -55.295 1.00 41.19 82 ALA A C 1
ATOM 594 O O . ALA A 1 82 ? 14.268 5.724 -55.668 1.00 41.19 82 ALA A O 1
ATOM 595 N N . THR A 1 83 ? 13.288 4.453 -54.072 1.00 37.16 83 THR A N 1
ATOM 596 C CA . THR A 1 83 ? 13.742 5.146 -52.858 1.00 37.16 83 THR A CA 1
ATOM 597 C C . THR A 1 83 ? 13.595 4.194 -51.672 1.00 37.16 83 THR A C 1
ATOM 599 O O . THR A 1 83 ? 12.604 4.242 -50.947 1.00 37.16 83 THR A O 1
ATOM 602 N N . ASP A 1 84 ? 14.612 3.358 -51.467 1.00 40.22 84 ASP A N 1
ATOM 603 C CA . ASP A 1 84 ? 15.151 3.171 -50.116 1.00 40.22 84 ASP A CA 1
ATOM 604 C C . ASP A 1 84 ? 15.518 4.568 -49.547 1.00 40.22 84 ASP A C 1
ATOM 606 O O . ASP A 1 84 ? 15.833 5.488 -50.314 1.00 40.22 84 ASP A O 1
ATOM 610 N N . PRO A 1 85 ? 15.423 4.773 -48.227 1.00 43.38 85 PRO A N 1
ATOM 611 C CA . PRO A 1 85 ? 16.430 4.206 -47.344 1.00 43.38 85 PRO A CA 1
ATOM 612 C C . PRO A 1 85 ? 15.981 2.906 -46.695 1.00 43.38 85 PRO A C 1
ATOM 614 O O . PRO A 1 85 ? 14.945 2.837 -46.034 1.00 43.38 85 PRO A O 1
ATOM 617 N N . THR A 1 86 ? 16.861 1.917 -46.800 1.00 41.66 86 THR A N 1
ATOM 618 C CA . THR A 1 86 ? 16.880 0.767 -45.918 1.00 41.66 86 THR A CA 1
ATOM 619 C C . THR A 1 86 ? 17.158 1.316 -44.526 1.00 41.66 86 THR A C 1
ATOM 621 O O . THR A 1 86 ? 18.283 1.702 -44.213 1.00 41.66 86 THR A O 1
ATOM 624 N N . ALA A 1 87 ? 16.122 1.387 -43.693 1.00 39.72 87 ALA A N 1
ATOM 625 C CA . ALA A 1 87 ? 16.335 1.365 -42.261 1.00 39.72 87 ALA A CA 1
ATOM 626 C C . ALA A 1 87 ? 16.897 -0.026 -41.957 1.00 39.72 87 ALA A C 1
ATOM 628 O O . ALA A 1 87 ? 16.138 -0.989 -41.829 1.00 39.72 87 ALA A O 1
ATOM 629 N N . GLU A 1 88 ? 18.226 -0.139 -41.922 1.00 38.50 88 GLU A N 1
ATOM 630 C CA . GLU A 1 88 ? 18.891 -1.279 -41.307 1.00 38.50 88 GLU A CA 1
ATOM 631 C C . GLU A 1 88 ? 18.470 -1.261 -39.838 1.00 38.50 88 GLU A C 1
ATOM 633 O O . GLU A 1 88 ? 19.037 -0.553 -39.009 1.00 38.50 88 GLU A O 1
ATOM 638 N N . GLN A 1 89 ? 17.391 -1.984 -39.531 1.00 46.03 89 GLN A N 1
ATOM 639 C CA . GLN A 1 89 ? 17.039 -2.303 -38.162 1.00 46.03 89 GLN A CA 1
ATOM 640 C C . GLN A 1 89 ? 18.171 -3.178 -37.645 1.00 46.03 89 GLN A C 1
ATOM 642 O O . GLN A 1 89 ? 18.191 -4.382 -37.891 1.00 46.03 89 GLN A O 1
ATOM 647 N N . THR A 1 90 ? 19.133 -2.543 -36.977 1.00 50.03 90 THR A N 1
ATOM 648 C CA . THR A 1 90 ? 20.202 -3.198 -36.232 1.00 50.03 90 THR A CA 1
ATOM 649 C C . THR A 1 90 ? 19.550 -3.990 -35.106 1.00 50.03 90 THR A C 1
ATOM 651 O O . THR A 1 90 ? 19.380 -3.502 -33.989 1.00 50.03 90 THR A O 1
ATOM 654 N N . THR A 1 91 ? 19.102 -5.202 -35.433 1.00 54.72 91 THR A N 1
ATOM 655 C CA . THR A 1 91 ? 18.544 -6.162 -34.489 1.00 54.72 91 THR A CA 1
ATOM 656 C C . THR A 1 91 ? 19.680 -6.647 -33.607 1.00 54.72 91 THR A C 1
ATOM 658 O O . THR A 1 91 ? 20.335 -7.637 -33.925 1.00 54.72 91 THR A O 1
ATOM 661 N N . LEU A 1 92 ? 19.923 -5.891 -32.536 1.00 65.44 92 LEU A N 1
ATOM 662 C CA . LEU A 1 92 ? 20.799 -6.260 -31.431 1.00 65.44 92 LEU A CA 1
ATOM 663 C C . LEU A 1 92 ? 20.464 -7.687 -30.992 1.00 65.44 92 LEU A C 1
ATOM 665 O O . LEU A 1 92 ? 19.288 -8.030 -30.823 1.00 65.44 92 LEU A O 1
ATOM 669 N N . GLU A 1 93 ? 21.488 -8.519 -30.839 1.00 74.56 93 GLU A N 1
ATOM 670 C CA . GLU A 1 93 ? 21.295 -9.916 -30.463 1.00 74.56 93 GLU A CA 1
ATOM 671 C C . GLU A 1 93 ? 20.718 -10.003 -29.035 1.00 74.56 93 GLU A C 1
ATOM 673 O O . GLU A 1 93 ? 20.982 -9.126 -28.207 1.00 74.56 93 GLU A O 1
ATOM 678 N N . PRO A 1 94 ? 19.948 -11.049 -28.676 1.00 71.00 94 PRO A N 1
ATOM 679 C CA . PRO A 1 94 ? 19.297 -11.126 -27.364 1.00 71.00 94 PRO A CA 1
ATOM 680 C C . PRO A 1 94 ? 20.257 -10.991 -26.167 1.00 71.00 94 PRO A C 1
ATOM 682 O O . PRO A 1 94 ? 19.894 -10.398 -25.153 1.00 71.00 94 PRO A O 1
ATOM 685 N N . GLU A 1 95 ? 21.496 -11.479 -26.299 1.00 74.31 95 GLU A N 1
ATOM 686 C CA . GLU A 1 95 ? 22.547 -11.326 -25.280 1.00 74.31 95 GLU A CA 1
ATOM 687 C C . GLU A 1 95 ? 23.036 -9.868 -25.149 1.00 74.31 95 GLU A C 1
ATOM 689 O O . GLU A 1 95 ? 23.360 -9.415 -24.049 1.00 74.31 95 GLU A O 1
ATOM 694 N N . GLU A 1 96 ? 23.039 -9.103 -26.246 1.00 76.94 96 GLU A N 1
ATOM 695 C CA . GLU A 1 96 ? 23.362 -7.672 -26.246 1.00 76.94 96 GLU A CA 1
ATOM 696 C C . GLU A 1 96 ? 22.237 -6.856 -25.601 1.00 76.94 96 GLU A C 1
ATOM 698 O O . GLU A 1 96 ? 22.517 -5.922 -24.854 1.00 76.94 96 GLU A O 1
ATOM 703 N N . ILE A 1 97 ? 20.971 -7.234 -25.818 1.00 78.31 97 ILE A N 1
ATOM 704 C CA . ILE A 1 97 ? 19.805 -6.585 -25.195 1.00 78.31 97 ILE A CA 1
ATOM 705 C C . ILE A 1 97 ? 19.843 -6.733 -23.667 1.00 78.31 97 ILE A C 1
ATOM 707 O O . ILE A 1 97 ? 19.632 -5.747 -22.958 1.00 78.31 97 ILE A O 1
ATOM 711 N N . ASP A 1 98 ? 20.162 -7.917 -23.135 1.00 80.00 98 ASP A N 1
ATOM 712 C CA . ASP A 1 98 ? 20.295 -8.104 -21.683 1.00 80.00 98 ASP A CA 1
ATOM 713 C C . ASP A 1 98 ? 21.535 -7.392 -21.106 1.00 80.00 98 ASP A C 1
ATOM 715 O O . ASP A 1 98 ? 21.468 -6.837 -20.006 1.00 80.00 98 ASP A O 1
ATOM 719 N N . TYR A 1 99 ? 22.644 -7.310 -21.852 1.00 80.69 99 TYR A N 1
ATOM 720 C CA . TYR A 1 99 ? 23.814 -6.513 -21.454 1.00 80.69 99 TYR A CA 1
ATOM 721 C C . TYR A 1 99 ? 23.539 -4.996 -21.469 1.00 80.69 99 TYR A C 1
ATOM 723 O O . TYR A 1 99 ? 23.984 -4.269 -20.576 1.00 80.69 99 TYR A O 1
ATOM 731 N N . LEU A 1 100 ? 22.769 -4.507 -22.445 1.00 81.94 100 LEU A N 1
ATOM 732 C CA . LEU A 1 100 ? 22.322 -3.114 -22.525 1.00 81.94 100 LEU A CA 1
ATOM 733 C C . LEU A 1 100 ? 21.303 -2.782 -21.432 1.00 81.94 100 LEU A C 1
ATOM 735 O O . LEU A 1 100 ? 21.407 -1.715 -20.833 1.00 81.94 100 LEU A O 1
ATOM 739 N N . ARG A 1 101 ? 20.387 -3.701 -21.096 1.00 82.88 101 ARG A N 1
ATOM 740 C CA . ARG A 1 101 ? 19.493 -3.568 -19.933 1.00 82.88 101 ARG A CA 1
ATOM 741 C C . ARG A 1 101 ? 20.293 -3.467 -18.633 1.00 82.88 101 ARG A C 1
ATOM 743 O O . ARG A 1 101 ? 20.058 -2.554 -17.851 1.00 82.88 101 ARG A O 1
ATOM 750 N N . ALA A 1 102 ? 21.284 -4.338 -18.435 1.00 84.38 102 ALA A N 1
ATOM 751 C CA . ALA A 1 102 ? 22.134 -4.316 -17.244 1.00 84.38 102 ALA A CA 1
ATOM 752 C C . ALA A 1 102 ? 22.964 -3.023 -17.105 1.00 84.38 102 ALA A C 1
ATOM 754 O O . ALA A 1 102 ? 23.232 -2.596 -15.983 1.00 84.38 102 ALA A O 1
ATOM 755 N N . GLN A 1 103 ? 23.353 -2.381 -18.215 1.00 84.12 103 GLN A N 1
ATOM 756 C CA . GLN A 1 103 ? 23.942 -1.035 -18.186 1.00 84.12 103 GLN A CA 1
ATOM 757 C C . GLN A 1 103 ? 22.891 0.048 -17.918 1.00 84.12 103 GLN A C 1
ATOM 759 O O . GLN A 1 103 ? 23.116 0.902 -17.067 1.00 84.12 103 GLN A O 1
ATOM 764 N N . TYR A 1 104 ? 21.737 0.000 -18.589 1.00 84.38 104 TYR A N 1
ATOM 765 C CA . TYR A 1 104 ? 20.641 0.956 -18.403 1.00 84.38 104 TYR A CA 1
ATOM 766 C C . TYR A 1 104 ? 20.191 1.025 -16.935 1.00 84.38 104 TYR A C 1
ATOM 768 O O . TYR A 1 104 ? 20.121 2.110 -16.361 1.00 84.38 104 TYR A O 1
ATOM 776 N N . ASP A 1 105 ? 19.981 -0.129 -16.298 1.00 84.12 105 ASP A N 1
ATOM 777 C CA . ASP A 1 105 ? 19.567 -0.238 -14.894 1.00 84.12 105 ASP A CA 1
ATOM 778 C C . ASP A 1 105 ? 20.665 0.183 -13.890 1.00 84.12 105 ASP A C 1
ATOM 780 O O . ASP A 1 105 ? 20.370 0.394 -12.712 1.00 84.12 105 ASP A O 1
ATOM 784 N N . ALA A 1 106 ? 21.921 0.315 -14.335 1.00 86.88 106 ALA A N 1
ATOM 785 C CA . ALA A 1 106 ? 23.057 0.758 -13.522 1.00 86.88 106 ALA A CA 1
ATOM 786 C C . ALA A 1 106 ? 23.372 2.265 -13.649 1.00 86.88 106 ALA A C 1
ATOM 788 O O . ALA A 1 106 ? 24.117 2.796 -12.822 1.00 86.88 106 ALA A O 1
ATOM 789 N N . LEU A 1 107 ? 22.824 2.943 -14.662 1.00 86.62 107 LEU A N 1
ATOM 790 C CA . LEU A 1 107 ? 22.996 4.378 -14.912 1.00 86.62 107 LEU A CA 1
ATOM 791 C C . LEU A 1 107 ? 21.978 5.216 -14.119 1.00 86.62 107 LEU A C 1
ATOM 793 O O . LEU A 1 107 ? 20.873 4.758 -13.816 1.00 86.6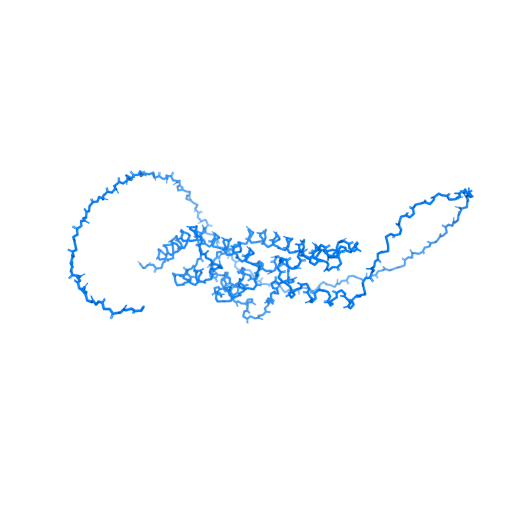2 107 LEU A O 1
ATOM 797 N N . SER A 1 108 ? 22.331 6.462 -13.790 1.00 82.19 108 SER A N 1
ATOM 798 C CA . SER A 1 108 ? 21.385 7.419 -13.197 1.00 82.19 108 SER A CA 1
ATOM 799 C C . SER A 1 108 ? 20.341 7.897 -14.220 1.00 82.19 108 SER A C 1
ATOM 801 O O . SER A 1 108 ? 20.457 7.625 -15.411 1.00 82.19 108 SER A O 1
ATOM 803 N N . ARG A 1 109 ? 19.289 8.605 -13.778 1.00 81.38 109 ARG A N 1
ATOM 804 C CA . ARG A 1 109 ? 18.198 9.041 -14.677 1.00 81.38 109 ARG A CA 1
ATOM 805 C C . ARG A 1 109 ? 18.678 9.948 -15.809 1.00 81.38 109 ARG A C 1
ATOM 807 O O . ARG A 1 109 ? 18.315 9.710 -16.954 1.00 81.38 109 ARG A O 1
ATOM 814 N N . ASP A 1 110 ? 19.525 10.920 -15.493 1.00 80.50 110 ASP A N 1
ATOM 815 C CA . ASP A 1 110 ? 20.048 11.863 -16.481 1.00 80.50 110 ASP A CA 1
ATOM 816 C C . ASP A 1 110 ? 20.922 11.122 -17.519 1.00 80.50 110 ASP A C 1
ATOM 818 O O . ASP A 1 110 ? 20.782 11.327 -18.722 1.00 80.50 110 ASP A O 1
ATOM 822 N N . GLU A 1 111 ? 21.744 10.167 -17.066 1.00 84.81 111 GLU A N 1
ATOM 823 C CA . GLU A 1 111 ? 22.577 9.310 -17.927 1.00 84.81 111 GLU A CA 1
ATOM 824 C C . GLU A 1 111 ? 21.755 8.289 -18.746 1.00 84.81 111 GLU A C 1
ATOM 826 O O . GLU A 1 111 ? 22.138 7.939 -19.863 1.00 84.81 111 GLU A O 1
ATOM 831 N N . GLN A 1 112 ? 20.617 7.810 -18.225 1.00 86.00 112 GLN A N 1
ATOM 832 C CA . GLN A 1 112 ? 19.669 6.972 -18.972 1.00 86.00 112 GLN A CA 1
ATOM 833 C C . GLN A 1 112 ? 19.075 7.747 -20.153 1.00 86.00 112 GLN A C 1
ATOM 835 O O . GLN A 1 112 ? 19.009 7.203 -21.256 1.00 86.00 112 GLN A O 1
ATOM 840 N N . ASP A 1 113 ? 18.687 9.008 -19.952 1.00 84.25 113 ASP A N 1
ATOM 841 C CA . ASP A 1 113 ? 18.144 9.855 -21.018 1.00 84.25 113 ASP A CA 1
ATOM 842 C C . ASP A 1 113 ? 19.230 10.287 -22.029 1.00 84.25 113 ASP A C 1
ATOM 844 O O . ASP A 1 113 ? 18.968 10.292 -23.235 1.00 84.25 113 ASP A O 1
ATOM 848 N N . GLU A 1 114 ? 20.474 10.533 -21.592 1.00 86.38 114 GLU A N 1
ATOM 849 C CA . GLU A 1 114 ? 21.623 10.699 -22.503 1.00 86.38 114 GLU A CA 1
ATOM 850 C C . GLU A 1 114 ? 21.878 9.435 -23.346 1.00 86.38 114 GLU A C 1
ATOM 852 O O . GLU A 1 114 ? 22.068 9.525 -24.563 1.00 86.38 114 GLU A O 1
ATOM 857 N N . MET A 1 115 ? 21.828 8.242 -22.740 1.00 84.31 115 MET A N 1
ATOM 858 C CA . MET A 1 115 ? 22.012 6.984 -23.469 1.00 84.31 115 MET A CA 1
ATOM 859 C C . MET A 1 115 ? 20.858 6.708 -24.445 1.00 84.31 115 MET A C 1
ATOM 861 O O . MET A 1 115 ? 21.103 6.247 -25.562 1.00 84.31 115 MET A O 1
ATOM 865 N N . LYS A 1 116 ? 19.611 7.039 -24.083 1.00 86.31 116 LYS A N 1
ATOM 866 C CA . LYS A 1 116 ? 18.470 6.993 -25.012 1.00 86.31 116 LYS A CA 1
ATOM 867 C C . LYS A 1 116 ? 18.685 7.900 -26.216 1.00 86.31 116 LYS A C 1
ATOM 869 O O . LYS A 1 116 ? 18.483 7.446 -27.338 1.00 86.31 116 LYS A O 1
ATOM 874 N N . ALA A 1 117 ? 19.113 9.146 -26.000 1.00 87.88 117 ALA A N 1
ATOM 875 C CA . ALA A 1 117 ? 19.394 10.084 -27.084 1.00 87.88 117 ALA A CA 1
ATOM 876 C C . ALA A 1 117 ? 20.489 9.547 -28.023 1.00 87.88 117 ALA A C 1
ATOM 878 O O . ALA A 1 117 ? 20.298 9.537 -29.237 1.00 87.88 117 ALA A O 1
ATOM 879 N N . TYR A 1 118 ? 21.579 9.005 -27.467 1.00 86.25 118 TYR A N 1
ATOM 880 C CA . TYR A 1 118 ? 22.666 8.403 -28.245 1.00 86.25 118 TYR A CA 1
ATOM 881 C C . TYR A 1 118 ? 22.201 7.244 -29.145 1.00 86.25 118 TYR A C 1
ATOM 883 O O . TYR A 1 118 ? 22.551 7.203 -30.324 1.00 86.25 118 TYR A O 1
ATOM 891 N N . TYR A 1 119 ? 21.388 6.316 -28.629 1.00 85.19 119 TYR A N 1
ATOM 892 C CA . TYR A 1 119 ? 20.851 5.228 -29.456 1.00 85.19 119 TYR A CA 1
ATOM 893 C C . TYR A 1 119 ? 19.771 5.709 -30.440 1.00 85.19 119 TYR A C 1
ATOM 895 O O . TYR A 1 119 ? 19.710 5.196 -31.558 1.00 85.19 119 TYR A O 1
ATOM 903 N N . ASN A 1 120 ? 18.993 6.743 -30.098 1.00 88.06 120 ASN A N 1
ATOM 904 C CA . ASN A 1 120 ? 18.015 7.349 -31.005 1.00 88.06 120 ASN A CA 1
ATOM 905 C C . ASN A 1 120 ? 18.686 8.020 -32.220 1.00 88.06 120 ASN A C 1
ATOM 907 O O . ASN A 1 120 ? 18.242 7.806 -33.347 1.00 88.06 120 ASN A O 1
ATOM 911 N N . ASP A 1 121 ? 19.805 8.727 -32.014 1.00 87.00 121 ASP A N 1
ATOM 912 C CA . ASP A 1 121 ? 20.648 9.286 -33.087 1.00 87.00 121 ASP A CA 1
ATOM 913 C C . ASP A 1 121 ? 21.252 8.192 -33.997 1.00 87.00 121 ASP A C 1
ATOM 915 O O . ASP A 1 121 ? 21.513 8.433 -35.178 1.00 87.00 121 ASP A O 1
ATOM 919 N N . LEU A 1 122 ? 21.435 6.971 -33.476 1.00 84.75 122 LEU A N 1
ATOM 920 C CA . LEU A 1 122 ? 21.824 5.775 -34.240 1.00 84.75 122 LEU A CA 1
ATOM 921 C C . LEU A 1 122 ? 20.632 5.043 -34.894 1.00 84.75 122 LEU A C 1
ATOM 923 O O . LEU A 1 122 ? 20.825 4.006 -35.528 1.00 84.75 122 LEU A O 1
ATOM 927 N N . GLY A 1 123 ? 19.405 5.556 -34.757 1.00 80.62 123 GLY A N 1
ATOM 928 C CA . GLY A 1 123 ? 18.181 4.956 -35.303 1.00 80.62 123 GLY A CA 1
ATOM 929 C C . GLY A 1 123 ? 17.603 3.794 -34.483 1.00 80.62 123 GLY A C 1
ATOM 930 O O . GLY A 1 123 ? 16.677 3.127 -34.948 1.00 80.62 123 GLY A O 1
ATOM 931 N N . ILE A 1 124 ? 18.119 3.545 -33.276 1.00 83.38 124 ILE A N 1
ATOM 932 C CA . ILE A 1 124 ? 17.697 2.461 -32.383 1.00 83.38 124 ILE A CA 1
ATOM 933 C C . ILE A 1 124 ? 16.833 3.043 -31.257 1.00 83.38 124 ILE A C 1
ATOM 935 O O . ILE A 1 124 ? 17.323 3.720 -30.354 1.00 83.38 124 ILE A O 1
ATOM 939 N N . ASP A 1 125 ? 15.530 2.757 -31.279 1.00 82.19 125 ASP A N 1
ATOM 940 C CA . ASP A 1 125 ? 14.632 3.113 -30.175 1.00 82.19 125 ASP A CA 1
ATOM 941 C C . ASP A 1 125 ? 14.884 2.190 -28.971 1.00 82.19 125 ASP A C 1
ATOM 943 O O . ASP A 1 125 ? 14.445 1.038 -28.928 1.00 82.19 125 ASP A O 1
ATOM 947 N N . LEU A 1 126 ? 15.620 2.710 -27.989 1.00 82.00 126 LEU A N 1
ATOM 948 C CA . LEU A 1 126 ? 16.016 1.971 -26.795 1.00 82.00 126 LEU A CA 1
ATOM 949 C C . LEU A 1 126 ? 14.827 1.648 -25.866 1.00 82.00 126 LEU A C 1
ATOM 951 O O . LEU A 1 126 ? 14.857 0.622 -25.186 1.00 82.00 126 LEU A O 1
ATOM 955 N N . ASP A 1 127 ? 13.762 2.460 -25.862 1.00 80.31 127 ASP A N 1
ATOM 956 C CA . ASP A 1 127 ? 12.549 2.186 -25.075 1.00 80.31 127 ASP A CA 1
ATOM 957 C C . ASP A 1 127 ? 11.720 1.040 -25.682 1.00 80.31 127 ASP A C 1
ATOM 959 O O . ASP A 1 127 ? 11.066 0.291 -24.946 1.00 80.31 127 ASP A O 1
ATOM 963 N N . VAL A 1 128 ? 11.792 0.858 -27.007 1.00 81.19 128 VAL A N 1
ATOM 964 C CA . VAL A 1 128 ? 11.245 -0.310 -27.716 1.00 81.19 128 VAL A CA 1
ATOM 965 C C . VAL A 1 128 ? 12.142 -1.540 -27.540 1.00 81.19 128 VAL A C 1
ATOM 967 O O . VAL A 1 128 ? 11.637 -2.594 -27.155 1.00 81.19 128 VAL A O 1
ATOM 970 N N . VAL A 1 129 ? 13.458 -1.426 -27.765 1.00 79.56 129 VAL A N 1
ATOM 971 C CA . VAL A 1 129 ? 14.403 -2.563 -27.700 1.00 79.56 129 VAL A CA 1
ATOM 972 C C . VAL A 1 129 ? 14.507 -3.156 -26.293 1.00 79.56 129 VAL A C 1
ATOM 974 O O . VAL A 1 129 ? 14.443 -4.373 -26.135 1.00 79.56 129 VAL A O 1
ATOM 977 N N . LEU A 1 130 ? 14.619 -2.322 -25.254 1.00 81.44 130 LEU A N 1
ATOM 978 C CA . LEU A 1 130 ? 14.667 -2.801 -23.867 1.00 81.44 130 LEU A CA 1
ATOM 979 C C . LEU A 1 130 ? 13.275 -3.159 -23.311 1.00 81.44 130 LEU A C 1
ATOM 981 O O . LEU A 1 130 ? 13.180 -3.702 -22.205 1.00 81.44 130 LEU A O 1
ATOM 985 N N . GLY A 1 131 ? 12.198 -2.880 -24.057 1.00 80.00 131 GLY A N 1
ATOM 986 C CA . GLY A 1 131 ? 10.810 -3.116 -23.650 1.00 80.00 131 GLY A CA 1
ATOM 987 C C . GLY A 1 131 ? 10.308 -2.180 -22.543 1.00 80.00 131 GLY A C 1
ATOM 988 O O . GLY A 1 131 ? 9.290 -2.470 -21.911 1.00 80.00 131 GLY A O 1
ATOM 989 N N . LEU A 1 132 ? 11.002 -1.065 -22.294 1.00 80.12 132 LEU A N 1
ATOM 990 C CA . LEU A 1 132 ? 10.713 -0.118 -21.211 1.00 80.12 132 LEU A CA 1
ATOM 991 C C . LEU A 1 132 ? 9.305 0.480 -21.331 1.00 80.12 132 LEU A C 1
ATOM 993 O O . LEU A 1 132 ? 8.593 0.568 -20.329 1.00 80.12 132 LEU A O 1
ATOM 997 N N . LEU A 1 133 ? 8.860 0.806 -22.551 1.00 79.00 133 LEU A N 1
ATOM 998 C CA . LEU A 1 133 ? 7.505 1.314 -22.796 1.00 79.00 133 LEU A CA 1
ATOM 999 C C . LEU A 1 133 ? 6.427 0.276 -22.427 1.00 79.00 133 LEU A C 1
ATOM 1001 O O . LEU A 1 133 ? 5.406 0.611 -21.821 1.00 79.00 133 LEU A O 1
ATOM 1005 N N . ALA A 1 134 ? 6.670 -1.001 -22.746 1.00 81.25 134 ALA A N 1
ATOM 1006 C CA . ALA A 1 134 ? 5.767 -2.093 -22.395 1.00 81.25 134 ALA A CA 1
ATOM 1007 C C . ALA A 1 134 ? 5.719 -2.288 -20.872 1.00 81.25 134 ALA A C 1
ATOM 1009 O O . ALA A 1 134 ? 4.634 -2.242 -20.291 1.00 81.25 134 ALA A O 1
ATOM 1010 N N . ALA A 1 135 ? 6.879 -2.386 -20.215 1.00 81.31 135 ALA A N 1
ATOM 1011 C CA . ALA A 1 135 ? 6.989 -2.534 -18.763 1.00 81.31 135 ALA A CA 1
ATOM 1012 C C . ALA A 1 135 ? 6.345 -1.364 -17.990 1.00 81.31 135 ALA A C 1
ATOM 1014 O O . ALA A 1 135 ? 5.667 -1.584 -16.984 1.00 81.31 135 ALA A O 1
ATOM 1015 N N . GLN A 1 136 ? 6.487 -0.125 -18.480 1.00 83.38 136 GLN A N 1
ATOM 1016 C CA . GLN A 1 136 ? 5.806 1.046 -17.920 1.00 83.38 136 GLN A CA 1
ATOM 1017 C C . GLN A 1 136 ? 4.280 0.935 -18.071 1.00 83.38 136 GLN A C 1
ATOM 1019 O O . GLN A 1 136 ? 3.548 1.188 -17.111 1.00 83.38 136 GLN A O 1
ATOM 1024 N N . SER A 1 137 ? 3.787 0.514 -19.242 1.00 85.88 137 SER A N 1
ATOM 1025 C CA . SER A 1 137 ? 2.349 0.316 -19.466 1.00 85.88 137 SER A CA 1
ATOM 1026 C C . SER A 1 137 ? 1.766 -0.790 -18.574 1.00 85.88 137 SER A C 1
ATOM 1028 O O . SER A 1 137 ? 0.679 -0.627 -18.018 1.00 85.88 137 SER A O 1
ATOM 1030 N N . GLU A 1 138 ? 2.510 -1.879 -18.351 1.00 87.00 138 GLU A N 1
ATOM 1031 C CA . GLU A 1 138 ? 2.127 -2.957 -17.437 1.00 87.00 138 GLU A CA 1
ATOM 1032 C C . GLU A 1 138 ? 2.109 -2.499 -15.978 1.00 87.00 138 GLU A C 1
ATOM 1034 O O . GLU A 1 138 ? 1.163 -2.816 -15.257 1.00 87.00 138 GLU A O 1
ATOM 1039 N N . ALA A 1 139 ? 3.098 -1.711 -15.543 1.00 86.56 139 ALA A N 1
ATOM 1040 C CA . ALA A 1 139 ? 3.116 -1.124 -14.205 1.00 86.56 139 ALA A CA 1
ATOM 1041 C C . ALA A 1 139 ? 1.922 -0.177 -13.983 1.00 86.56 139 ALA A C 1
ATOM 1043 O O . ALA A 1 139 ? 1.236 -0.279 -12.964 1.00 86.56 139 ALA A O 1
ATOM 1044 N N . MET A 1 140 ? 1.601 0.672 -14.966 1.00 89.44 140 MET A N 1
ATOM 1045 C CA . MET A 1 140 ? 0.431 1.554 -14.913 1.00 89.44 140 MET A CA 1
ATOM 1046 C C . MET A 1 140 ? -0.884 0.759 -14.859 1.00 89.44 140 MET A C 1
ATOM 1048 O O . MET A 1 140 ? -1.759 1.066 -14.046 1.00 89.44 140 MET A O 1
ATOM 1052 N N . MET A 1 141 ? -1.024 -0.299 -15.669 1.00 90.81 141 MET A N 1
ATOM 1053 C CA . MET A 1 141 ? -2.186 -1.196 -15.615 1.00 90.81 141 MET A CA 1
ATOM 1054 C C . MET A 1 141 ? -2.289 -1.929 -14.270 1.00 90.81 141 MET A C 1
ATOM 1056 O O . MET A 1 141 ? -3.387 -2.024 -13.718 1.00 90.81 141 MET A O 1
ATOM 1060 N N . ARG A 1 142 ? -1.164 -2.393 -13.705 1.00 92.44 142 ARG A N 1
ATOM 1061 C CA . ARG A 1 142 ? -1.091 -3.042 -12.385 1.00 92.44 142 ARG A CA 1
ATOM 1062 C C . ARG A 1 142 ? -1.557 -2.095 -11.282 1.00 92.44 142 ARG A C 1
ATOM 1064 O O . ARG A 1 142 ? -2.439 -2.472 -10.514 1.00 92.44 142 ARG A O 1
ATOM 1071 N N . SER A 1 143 ? -1.037 -0.867 -11.238 1.00 91.31 143 SER A N 1
ATOM 1072 C CA . SER A 1 143 ? -1.462 0.159 -10.276 1.00 91.31 143 SER A CA 1
ATOM 1073 C C . SER A 1 143 ? -2.954 0.482 -10.426 1.00 91.31 143 SER A C 1
ATOM 1075 O O . SER A 1 143 ? -3.710 0.481 -9.452 1.00 91.31 143 SER A O 1
ATOM 1077 N N . GLN A 1 144 ? -3.444 0.638 -11.662 1.00 93.19 144 GLN A N 1
ATOM 1078 C CA . GLN A 1 144 ? -4.856 0.922 -11.920 1.00 93.19 144 GLN A CA 1
ATOM 1079 C C . GLN A 1 144 ? -5.791 -0.230 -11.497 1.00 93.19 144 GLN A C 1
ATOM 1081 O O . GLN A 1 144 ? -6.857 0.025 -10.923 1.00 93.19 144 GLN A O 1
ATOM 1086 N N . GLU A 1 145 ? -5.409 -1.488 -11.740 1.00 94.25 145 GLU A N 1
ATOM 1087 C CA . GLU A 1 145 ? -6.125 -2.685 -11.274 1.00 94.25 145 GLU A CA 1
ATOM 1088 C C . GLU A 1 145 ? -6.115 -2.782 -9.738 1.00 94.25 145 GLU A C 1
ATOM 1090 O O . GLU A 1 145 ? -7.145 -3.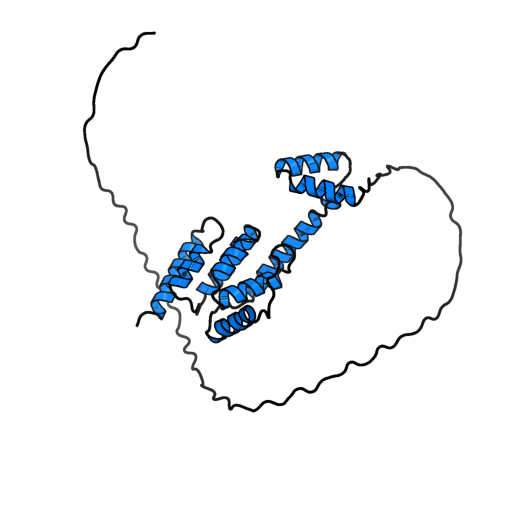065 -9.117 1.00 94.25 145 GLU A O 1
ATOM 1095 N N . MET A 1 146 ? -4.972 -2.480 -9.119 1.00 94.38 146 MET A N 1
ATOM 1096 C CA . MET A 1 146 ? -4.770 -2.465 -7.671 1.00 94.38 146 MET A CA 1
ATOM 1097 C C . MET A 1 146 ? -5.671 -1.429 -6.989 1.00 94.38 146 MET A C 1
ATOM 1099 O O . MET A 1 146 ? -6.425 -1.783 -6.083 1.00 94.38 146 MET A O 1
ATOM 1103 N N . GLN A 1 147 ? -5.699 -0.185 -7.482 1.00 92.81 147 GLN A N 1
ATOM 1104 C CA . GLN A 1 147 ? -6.611 0.864 -7.008 1.00 92.81 147 GLN A CA 1
ATOM 1105 C C . GLN A 1 147 ? -8.080 0.441 -7.079 1.00 92.81 147 GLN A C 1
ATOM 1107 O O . GLN A 1 147 ? -8.840 0.632 -6.129 1.00 92.81 147 GLN A O 1
ATOM 1112 N N . ASN A 1 148 ? -8.496 -0.112 -8.220 1.00 94.00 148 ASN A N 1
ATOM 1113 C CA . ASN A 1 148 ? -9.887 -0.497 -8.444 1.00 94.00 148 ASN A CA 1
ATOM 1114 C C . ASN A 1 148 ? -10.289 -1.687 -7.563 1.00 94.00 148 ASN A C 1
ATOM 1116 O O . ASN A 1 148 ? -11.423 -1.740 -7.092 1.00 94.00 148 ASN A O 1
ATOM 1120 N N . THR A 1 149 ? -9.345 -2.583 -7.271 1.00 95.69 149 THR A N 1
ATOM 1121 C CA . THR A 1 149 ? -9.539 -3.683 -6.321 1.00 95.69 149 THR A CA 1
ATOM 1122 C C . THR A 1 149 ? -9.628 -3.170 -4.882 1.00 95.69 149 THR A C 1
ATOM 1124 O O . THR A 1 149 ? -10.571 -3.522 -4.180 1.00 95.69 149 THR A O 1
ATOM 1127 N N . LEU A 1 150 ? -8.720 -2.287 -4.446 1.00 93.44 150 LEU A N 1
ATOM 1128 C CA . LEU A 1 150 ? -8.740 -1.697 -3.098 1.00 93.44 150 LEU A CA 1
ATOM 1129 C C . LEU A 1 150 ? -10.047 -0.954 -2.799 1.00 93.44 150 LEU A C 1
ATOM 1131 O O . LEU A 1 150 ? -10.624 -1.146 -1.733 1.00 93.44 150 LEU A O 1
ATOM 1135 N N . ARG A 1 151 ? -10.556 -0.161 -3.752 1.00 90.62 151 ARG A N 1
ATOM 1136 C CA . ARG A 1 151 ? -11.843 0.557 -3.628 1.00 90.62 151 ARG A CA 1
ATOM 1137 C C . ARG A 1 151 ? -13.055 -0.373 -3.470 1.00 90.62 151 ARG A C 1
ATOM 1139 O O . ARG A 1 151 ? -14.106 0.088 -3.035 1.00 90.62 151 ARG A O 1
ATOM 1146 N N . ALA A 1 152 ? -12.926 -1.649 -3.833 1.00 91.12 152 ALA A N 1
ATOM 1147 C CA . ALA A 1 152 ? -13.975 -2.662 -3.726 1.00 91.12 152 ALA A CA 1
ATOM 1148 C C . ALA A 1 152 ? -13.824 -3.588 -2.499 1.00 91.12 152 ALA A C 1
ATOM 1150 O O . ALA A 1 152 ? -14.671 -4.458 -2.292 1.00 91.12 152 ALA A O 1
ATOM 1151 N N . LEU A 1 153 ? -12.764 -3.430 -1.697 1.00 91.56 153 LEU A N 1
ATOM 1152 C CA . LEU A 1 153 ? -12.467 -4.275 -0.538 1.00 91.56 153 LEU A CA 1
ATOM 1153 C C . LEU A 1 153 ? -12.863 -3.599 0.785 1.00 91.56 153 LEU A C 1
ATOM 1155 O O . LEU A 1 153 ? -12.592 -2.423 1.016 1.00 91.56 153 LEU A O 1
ATOM 1159 N N . ASP A 1 154 ? -13.490 -4.373 1.674 1.00 88.94 154 ASP A N 1
ATOM 1160 C CA . ASP A 1 154 ? -13.907 -3.930 3.009 1.00 88.94 154 ASP A CA 1
ATOM 1161 C C . ASP A 1 154 ? -12.836 -4.254 4.062 1.00 88.94 154 ASP A C 1
ATOM 1163 O O . ASP A 1 154 ? -12.575 -5.422 4.375 1.00 88.94 154 ASP A O 1
ATOM 1167 N N . PHE A 1 155 ? -12.221 -3.216 4.628 1.00 91.12 155 PHE A N 1
ATOM 1168 C CA . PHE A 1 155 ? -11.175 -3.330 5.644 1.00 91.12 155 PHE A CA 1
ATOM 1169 C C . PHE A 1 155 ? -11.721 -3.397 7.086 1.00 91.12 155 PHE A C 1
ATOM 1171 O O . PHE A 1 155 ? -10.936 -3.400 8.033 1.00 91.12 155 PHE A O 1
ATOM 1178 N N . ALA A 1 156 ? -13.041 -3.503 7.293 1.00 87.94 156 ALA A N 1
ATOM 1179 C CA . ALA A 1 156 ? -13.628 -3.669 8.622 1.00 87.94 156 ALA A CA 1
ATOM 1180 C C . ALA A 1 156 ? -13.152 -4.967 9.310 1.00 87.94 156 ALA A C 1
ATOM 1182 O O . ALA A 1 156 ? -13.508 -6.089 8.925 1.00 87.94 156 ALA A O 1
ATOM 1183 N N . ARG A 1 157 ? -12.372 -4.824 10.389 1.00 89.00 157 ARG A N 1
ATOM 1184 C CA . ARG A 1 157 ? -11.796 -5.940 11.163 1.00 89.00 157 ARG A CA 1
ATOM 1185 C C . ARG A 1 157 ? -12.814 -6.519 12.149 1.00 89.00 157 ARG A C 1
ATOM 1187 O O . ARG A 1 157 ? -12.671 -6.428 13.366 1.00 89.00 157 ARG A O 1
ATOM 1194 N N . THR A 1 158 ? -13.882 -7.115 11.618 1.00 88.75 158 THR A N 1
ATOM 1195 C CA . THR A 1 158 ? -14.798 -7.937 12.426 1.00 88.75 158 THR A CA 1
ATOM 1196 C C . THR A 1 158 ? -14.068 -9.187 12.944 1.00 88.75 158 THR A C 1
ATOM 1198 O O . THR A 1 158 ? -13.174 -9.682 12.253 1.00 88.75 158 THR A O 1
ATOM 1201 N N . PRO A 1 159 ? -14.435 -9.764 14.106 1.00 89.00 159 PRO A N 1
ATOM 1202 C CA . PRO A 1 159 ? -13.772 -10.967 14.624 1.00 89.00 159 PRO A CA 1
ATOM 1203 C C . PRO A 1 159 ? -13.764 -12.140 13.631 1.00 89.00 159 PRO A C 1
ATOM 1205 O O . PRO A 1 159 ? -12.801 -12.899 13.570 1.00 89.00 159 PRO A O 1
ATOM 1208 N N . GLN A 1 160 ? -14.815 -12.263 12.817 1.00 91.25 160 GLN A N 1
ATOM 1209 C CA . GLN A 1 160 ? -14.922 -13.247 11.742 1.00 91.25 160 GLN A CA 1
ATOM 1210 C C . GLN A 1 160 ? -13.889 -12.996 10.631 1.00 91.25 160 GLN A C 1
ATOM 1212 O O . GLN A 1 160 ? -13.224 -13.939 10.204 1.00 91.25 160 GLN A O 1
ATOM 1217 N N . ASN A 1 161 ? -13.714 -11.739 10.206 1.00 92.19 161 ASN A N 1
ATOM 1218 C CA . ASN A 1 161 ? -12.720 -11.356 9.199 1.00 92.19 161 ASN A CA 1
ATOM 1219 C C . ASN A 1 161 ? -11.289 -11.575 9.718 1.00 92.19 161 ASN A C 1
ATOM 1221 O O . ASN A 1 161 ? -10.487 -12.202 9.032 1.00 92.19 161 ASN A O 1
ATOM 1225 N N . VAL A 1 162 ? -10.990 -11.149 10.954 1.00 92.50 162 VAL A N 1
ATOM 1226 C CA . VAL A 1 162 ? -9.664 -11.321 11.583 1.00 92.50 162 VAL A CA 1
ATOM 1227 C C . VAL A 1 162 ? -9.280 -12.801 11.668 1.00 92.50 162 VAL A C 1
ATOM 1229 O O . VAL A 1 162 ? -8.184 -13.181 11.259 1.00 92.50 162 VAL A O 1
ATOM 1232 N N . LEU A 1 163 ? -10.185 -13.660 12.154 1.00 93.12 163 LEU A N 1
ATOM 1233 C CA . LEU A 1 163 ? -9.935 -15.102 12.251 1.00 93.12 163 LEU A CA 1
ATOM 1234 C C . LEU A 1 163 ? -9.809 -15.764 10.870 1.00 93.12 163 LEU A C 1
ATOM 1236 O O . LEU A 1 163 ? -8.941 -16.614 10.684 1.00 93.12 163 LEU A O 1
ATOM 1240 N N . GLY A 1 164 ? -10.628 -15.360 9.893 1.00 94.19 164 GLY A N 1
ATOM 1241 C CA . GLY A 1 164 ? -10.559 -15.873 8.522 1.00 94.19 164 GLY A CA 1
ATOM 1242 C C . GLY A 1 164 ? -9.273 -15.478 7.786 1.00 94.19 164 GLY A C 1
ATOM 1243 O O . GLY A 1 164 ? -8.703 -16.299 7.069 1.00 94.19 164 GLY A O 1
ATOM 1244 N N . ALA A 1 165 ? -8.786 -14.252 7.987 1.00 94.31 165 ALA A N 1
ATOM 1245 C CA . ALA A 1 165 ? -7.516 -13.789 7.434 1.00 94.31 165 ALA A CA 1
ATOM 1246 C C . ALA A 1 165 ? -6.321 -14.498 8.096 1.00 94.31 165 ALA A C 1
ATOM 1248 O O . ALA A 1 165 ? -5.465 -15.039 7.397 1.00 94.31 165 ALA A O 1
ATOM 1249 N N . ARG A 1 166 ? -6.307 -14.599 9.435 1.00 93.81 166 ARG A N 1
ATOM 1250 C CA . ARG A 1 166 ? -5.261 -15.328 10.178 1.00 93.81 166 ARG A CA 1
ATOM 1251 C C . ARG A 1 166 ? -5.203 -16.815 9.832 1.00 93.81 166 ARG A C 1
ATOM 1253 O O . ARG A 1 166 ? -4.108 -17.361 9.778 1.00 93.81 166 ARG A O 1
ATOM 1260 N N . ALA A 1 167 ? -6.337 -17.461 9.553 1.00 94.38 167 ALA A N 1
ATOM 1261 C CA . ALA A 1 167 ? -6.354 -18.843 9.070 1.00 94.38 167 ALA A CA 1
ATOM 1262 C C . ALA A 1 167 ? -5.650 -18.976 7.706 1.00 94.38 167 ALA A C 1
ATOM 1264 O O . ALA A 1 167 ? -4.728 -19.776 7.574 1.00 94.38 167 ALA A O 1
ATOM 1265 N N . LYS A 1 168 ? -6.017 -18.141 6.723 1.00 93.62 168 LYS A N 1
ATOM 1266 C CA . LYS A 1 168 ? -5.415 -18.150 5.376 1.00 93.62 168 LYS A CA 1
ATOM 1267 C C . LYS A 1 168 ? -3.902 -17.945 5.396 1.00 93.62 168 LYS A C 1
ATOM 1269 O O . LYS A 1 168 ? -3.180 -18.664 4.710 1.00 93.62 168 LYS A O 1
ATOM 1274 N N . LEU A 1 169 ? -3.433 -16.981 6.192 1.00 91.75 169 LEU A N 1
ATOM 1275 C CA . LEU A 1 169 ? -2.006 -16.695 6.356 1.00 91.75 169 LEU A CA 1
ATOM 1276 C C . LEU A 1 169 ? -1.297 -17.827 7.122 1.00 91.75 169 LEU A C 1
ATOM 1278 O O . LEU A 1 169 ? -0.292 -18.352 6.654 1.00 91.75 169 LEU A O 1
ATOM 1282 N N . GLY A 1 170 ? -1.847 -18.254 8.264 1.00 87.44 170 GLY A N 1
ATOM 1283 C CA . GLY A 1 170 ? -1.235 -19.251 9.150 1.00 87.44 170 GLY A CA 1
ATOM 1284 C C . GLY A 1 170 ? -1.190 -20.680 8.596 1.00 87.44 170 GLY A C 1
ATOM 1285 O O . GLY A 1 170 ? -0.314 -21.449 8.985 1.00 87.44 170 GLY A O 1
ATOM 1286 N N . PHE A 1 171 ? -2.092 -21.039 7.676 1.00 87.62 171 PHE A N 1
ATOM 1287 C CA . PHE A 1 171 ? -2.053 -22.314 6.947 1.00 87.62 171 PHE A CA 1
ATOM 1288 C C . PHE A 1 171 ? -1.354 -22.222 5.580 1.00 87.62 171 PHE A C 1
ATOM 1290 O O . PHE A 1 171 ? -1.226 -23.240 4.903 1.00 87.62 171 PHE A O 1
ATOM 1297 N N . GLY A 1 172 ? -0.889 -21.036 5.167 1.00 84.12 172 GLY A N 1
ATOM 1298 C CA . GLY A 1 172 ? -0.225 -20.838 3.874 1.00 84.12 172 GLY A CA 1
ATOM 1299 C C . GLY A 1 172 ? -1.146 -21.012 2.659 1.00 84.12 172 GLY A C 1
ATOM 1300 O O . GLY A 1 172 ? -0.663 -21.328 1.575 1.00 84.12 172 GLY A O 1
ATOM 1301 N N . GLU A 1 173 ? -2.461 -20.814 2.817 1.00 86.88 173 GLU A N 1
ATOM 1302 C CA . GLU A 1 173 ? -3.444 -20.930 1.722 1.00 86.88 173 GLU A CA 1
ATOM 1303 C C . GLU A 1 173 ? -3.248 -19.860 0.637 1.00 86.88 173 GLU A C 1
ATOM 1305 O O . GLU A 1 173 ? -3.681 -20.034 -0.502 1.00 86.88 173 GLU A O 1
ATOM 1310 N N . VAL A 1 174 ? -2.617 -18.739 0.997 1.00 88.00 174 VAL A N 1
ATOM 1311 C CA . VAL A 1 174 ? -2.322 -17.622 0.099 1.00 88.00 174 VAL A CA 1
ATOM 1312 C C . VAL A 1 174 ? -0.821 -17.370 0.121 1.00 88.00 174 VAL A C 1
ATOM 1314 O O . VAL A 1 174 ? -0.256 -17.030 1.159 1.00 88.00 174 VAL A O 1
ATOM 1317 N N . ALA A 1 175 ? -0.174 -17.534 -1.032 1.00 89.31 175 ALA A N 1
ATOM 1318 C CA . ALA A 1 175 ? 1.227 -17.178 -1.204 1.00 89.31 175 ALA A CA 1
ATOM 1319 C C . ALA A 1 175 ? 1.398 -15.651 -1.230 1.00 89.31 175 ALA A C 1
ATOM 1321 O O . ALA A 1 175 ? 0.574 -14.938 -1.808 1.00 89.31 175 ALA A O 1
ATOM 1322 N N . ARG A 1 176 ? 2.502 -15.162 -0.657 1.00 93.06 176 ARG A N 1
ATOM 1323 C CA . ARG A 1 176 ? 2.931 -13.766 -0.798 1.00 93.06 176 ARG A CA 1
ATOM 1324 C C . ARG A 1 176 ? 3.174 -13.463 -2.290 1.00 93.06 176 ARG A C 1
ATOM 1326 O O . ARG A 1 176 ? 4.001 -14.151 -2.889 1.00 93.06 176 ARG A O 1
ATOM 1333 N N . PRO A 1 177 ? 2.504 -12.466 -2.893 1.00 93.75 177 PRO A N 1
ATOM 1334 C CA . PRO A 1 177 ? 2.804 -12.031 -4.252 1.00 93.75 177 PRO A CA 1
ATOM 1335 C C . PRO A 1 177 ? 4.159 -11.314 -4.300 1.00 93.75 177 PRO A C 1
ATOM 1337 O O . PRO A 1 177 ? 4.533 -10.635 -3.345 1.00 93.75 177 PRO A O 1
ATOM 1340 N N . ASP A 1 178 ? 4.870 -11.421 -5.422 1.00 92.38 178 ASP A N 1
ATOM 1341 C CA . ASP A 1 178 ? 5.996 -10.533 -5.727 1.00 92.38 178 ASP A CA 1
ATOM 1342 C C . ASP A 1 178 ? 5.456 -9.129 -6.080 1.00 92.38 178 ASP A C 1
ATOM 1344 O O . ASP A 1 178 ? 4.697 -9.018 -7.049 1.00 92.38 178 ASP A O 1
ATOM 1348 N N . PRO A 1 179 ? 5.840 -8.059 -5.354 1.00 88.69 179 PRO A N 1
ATOM 1349 C CA . PRO A 1 179 ? 5.427 -6.685 -5.652 1.00 88.69 179 PRO A CA 1
ATOM 1350 C C . PRO A 1 179 ? 5.703 -6.233 -7.094 1.00 88.69 179 PRO A C 1
ATOM 1352 O O . PRO A 1 179 ? 4.996 -5.363 -7.606 1.00 88.69 179 PRO A O 1
ATOM 1355 N N . ARG A 1 180 ? 6.720 -6.805 -7.758 1.00 85.31 180 ARG A N 1
ATOM 1356 C CA . ARG A 1 180 ? 7.192 -6.358 -9.078 1.00 85.31 180 ARG A CA 1
ATOM 1357 C C . ARG A 1 180 ? 6.485 -7.039 -10.248 1.00 85.31 180 ARG A C 1
ATOM 1359 O O . ARG A 1 180 ? 6.195 -6.363 -11.233 1.00 85.31 180 ARG A O 1
ATOM 1366 N N . SER A 1 181 ? 6.196 -8.340 -10.157 1.00 86.69 181 SER A N 1
ATOM 1367 C CA . SER A 1 181 ? 5.586 -9.121 -11.251 1.00 86.69 181 SER A CA 1
ATOM 1368 C C . SER A 1 181 ? 4.119 -9.516 -11.043 1.00 86.69 181 SER A C 1
ATOM 1370 O O . SER A 1 181 ? 3.440 -9.840 -12.019 1.00 86.69 181 SER A O 1
ATOM 1372 N N . ALA A 1 182 ? 3.589 -9.482 -9.815 1.00 91.31 182 ALA A N 1
ATOM 1373 C CA . ALA A 1 182 ? 2.216 -9.912 -9.558 1.00 91.31 182 ALA A CA 1
ATOM 1374 C C . ALA A 1 182 ? 1.155 -8.955 -10.135 1.00 91.31 182 ALA A C 1
ATOM 1376 O O . ALA A 1 182 ? 1.414 -7.798 -10.480 1.00 91.31 182 ALA A O 1
ATOM 1377 N N . ARG A 1 183 ? -0.087 -9.447 -10.217 1.00 93.06 183 ARG A N 1
ATOM 1378 C CA . ARG A 1 183 ? -1.251 -8.647 -10.616 1.00 93.06 183 ARG A CA 1
ATOM 1379 C C . ARG A 1 183 ? -1.683 -7.679 -9.520 1.00 93.06 183 ARG A C 1
ATOM 1381 O O . ARG A 1 183 ? -1.586 -7.979 -8.328 1.00 93.06 183 ARG A O 1
ATOM 1388 N N . GLY A 1 184 ? -2.248 -6.549 -9.936 1.00 92.50 184 GLY A N 1
ATOM 1389 C CA . GLY A 1 184 ? -2.784 -5.532 -9.040 1.00 92.50 184 GLY A CA 1
ATOM 1390 C C . GLY A 1 184 ? -3.917 -6.073 -8.169 1.00 92.50 184 GLY A C 1
ATOM 1391 O O . GLY A 1 184 ? -3.988 -5.727 -6.989 1.00 92.50 184 GLY A O 1
ATOM 1392 N N . THR A 1 185 ? -4.740 -6.997 -8.691 1.00 94.69 185 THR A N 1
ATOM 1393 C CA . THR A 1 185 ? -5.747 -7.682 -7.861 1.00 94.69 185 THR A CA 1
ATOM 1394 C C . THR A 1 185 ? -5.133 -8.434 -6.690 1.00 94.69 185 THR A C 1
ATOM 1396 O O . THR A 1 185 ? -5.721 -8.471 -5.612 1.00 94.69 185 THR A O 1
ATOM 1399 N N . ASP A 1 186 ? -3.981 -9.066 -6.893 1.00 95.06 186 ASP A N 1
ATOM 1400 C CA . ASP A 1 186 ? -3.430 -10.041 -5.953 1.00 95.06 186 ASP A CA 1
ATOM 1401 C C . ASP A 1 186 ? -2.559 -9.356 -4.901 1.00 95.06 186 ASP A C 1
ATOM 1403 O O . ASP A 1 186 ? -2.654 -9.694 -3.723 1.00 95.06 186 ASP A O 1
ATOM 1407 N N . ILE A 1 187 ? -1.855 -8.290 -5.291 1.00 95.50 187 ILE A N 1
ATOM 1408 C CA . ILE A 1 187 ? -1.230 -7.329 -4.373 1.00 95.50 187 ILE A CA 1
ATOM 1409 C C . ILE A 1 187 ? -2.291 -6.683 -3.459 1.00 95.50 187 ILE A C 1
ATOM 1411 O O . ILE A 1 187 ? -2.141 -6.683 -2.235 1.00 95.50 187 ILE A O 1
ATOM 1415 N N . ALA A 1 188 ? -3.412 -6.209 -4.020 1.00 95.94 188 ALA A N 1
ATOM 1416 C CA . ALA A 1 188 ? -4.500 -5.615 -3.237 1.00 95.94 188 ALA A CA 1
ATOM 1417 C C . ALA A 1 188 ? -5.175 -6.622 -2.282 1.00 95.94 188 ALA A C 1
ATOM 1419 O O . ALA A 1 188 ? -5.441 -6.291 -1.125 1.00 95.94 188 ALA A O 1
ATOM 1420 N N . ARG A 1 189 ? -5.418 -7.865 -2.732 1.00 95.06 189 ARG A N 1
ATOM 1421 C CA . ARG A 1 189 ? -5.942 -8.961 -1.889 1.00 95.06 189 ARG A CA 1
ATOM 1422 C C . ARG A 1 189 ? -4.970 -9.359 -0.779 1.00 95.06 189 ARG A C 1
ATOM 1424 O O . ARG A 1 189 ? -5.413 -9.651 0.328 1.00 95.06 189 ARG A O 1
ATOM 1431 N N . TRP A 1 190 ? -3.667 -9.373 -1.055 1.00 95.44 190 TRP A N 1
ATOM 1432 C CA . TRP A 1 190 ? -2.644 -9.702 -0.066 1.00 95.44 190 TRP A CA 1
ATOM 1433 C C . TRP A 1 190 ? -2.594 -8.664 1.057 1.00 95.44 190 TRP A C 1
ATOM 1435 O O . TRP A 1 190 ? -2.747 -9.017 2.224 1.00 95.44 190 TRP A O 1
ATOM 1445 N N . ILE A 1 191 ? -2.502 -7.377 0.711 1.00 95.25 191 ILE A N 1
ATOM 1446 C CA . ILE A 1 191 ? -2.529 -6.288 1.698 1.00 95.25 191 ILE A CA 1
ATOM 1447 C C . ILE A 1 191 ? -3.840 -6.277 2.497 1.00 95.25 191 ILE A C 1
ATOM 1449 O O . ILE A 1 191 ? -3.822 -6.079 3.711 1.00 95.25 191 ILE A O 1
ATOM 1453 N N . HIS A 1 192 ? -4.972 -6.575 1.857 1.00 95.19 192 HIS A N 1
ATOM 1454 C CA . HIS A 1 192 ? -6.255 -6.744 2.542 1.00 95.19 192 HIS A CA 1
ATOM 1455 C C . HIS A 1 192 ? -6.242 -7.868 3.587 1.00 95.19 192 HIS A C 1
ATOM 1457 O O . HIS A 1 192 ? -6.738 -7.660 4.694 1.00 95.19 192 HIS A O 1
ATOM 1463 N N . LEU A 1 193 ? -5.608 -9.010 3.299 1.00 95.75 193 LEU A N 1
ATOM 1464 C CA . LEU A 1 193 ? -5.432 -10.091 4.275 1.00 95.75 193 LEU A CA 1
ATOM 1465 C C . LEU A 1 193 ? -4.524 -9.685 5.443 1.00 95.75 193 LEU A C 1
ATOM 1467 O O . LEU A 1 193 ? -4.880 -9.969 6.586 1.00 95.75 193 LEU A O 1
ATOM 1471 N N . LEU A 1 194 ? -3.404 -8.997 5.191 1.00 95.31 194 LEU A N 1
ATOM 1472 C CA . LEU A 1 194 ? -2.505 -8.524 6.256 1.00 95.31 194 LEU A CA 1
ATOM 1473 C C . LEU A 1 194 ? -3.224 -7.548 7.203 1.00 95.31 194 LEU A C 1
ATOM 1475 O O . LEU A 1 194 ? -3.214 -7.741 8.420 1.00 95.31 194 LEU A O 1
ATOM 1479 N N . VAL A 1 195 ? -3.926 -6.552 6.651 1.00 94.31 195 VAL A N 1
ATOM 1480 C CA . VAL A 1 195 ? -4.679 -5.552 7.429 1.00 94.31 195 VAL A CA 1
ATOM 1481 C C . VAL A 1 195 ? -5.856 -6.191 8.180 1.00 94.31 195 VAL A C 1
ATOM 1483 O O . VAL A 1 195 ? -6.076 -5.888 9.356 1.00 94.31 195 VAL A O 1
ATOM 1486 N N . GLN A 1 196 ? -6.593 -7.125 7.561 1.00 93.81 196 GLN A N 1
ATOM 1487 C CA . GLN A 1 196 ? -7.651 -7.859 8.265 1.00 93.81 196 GLN A CA 1
ATOM 1488 C C . GLN A 1 196 ? -7.093 -8.735 9.393 1.00 93.81 196 GLN A C 1
ATOM 1490 O O . GLN A 1 196 ? -7.676 -8.763 10.475 1.00 93.81 196 GLN A O 1
ATOM 1495 N N . ALA A 1 197 ? -5.957 -9.404 9.194 1.00 93.69 197 ALA A N 1
ATOM 1496 C CA . ALA A 1 197 ? -5.308 -10.196 10.234 1.00 93.69 197 ALA A CA 1
ATOM 1497 C C . ALA A 1 197 ? -4.681 -9.334 11.350 1.00 93.69 197 ALA A C 1
ATOM 1499 O O . ALA A 1 197 ? -4.595 -9.790 12.491 1.00 93.69 197 ALA A O 1
ATOM 1500 N N . GLY A 1 198 ? -4.304 -8.082 11.069 1.00 92.88 198 GLY A N 1
ATOM 1501 C CA . GLY A 1 198 ? -3.520 -7.238 11.979 1.00 92.88 198 GLY A CA 1
ATOM 1502 C C . GLY A 1 198 ? -2.022 -7.543 11.952 1.00 92.88 198 GLY A C 1
ATOM 1503 O O . GLY A 1 198 ? -1.356 -7.400 12.970 1.00 92.88 198 GLY A O 1
ATOM 1504 N N . GLU A 1 199 ? -1.507 -8.000 10.812 1.00 94.44 199 GLU A N 1
ATOM 1505 C CA . GLU A 1 199 ? -0.085 -8.285 10.591 1.00 94.44 199 GLU A CA 1
ATOM 1506 C C . GLU A 1 199 ? 0.638 -6.997 10.161 1.00 94.44 199 GLU A C 1
ATOM 1508 O O . GLU A 1 199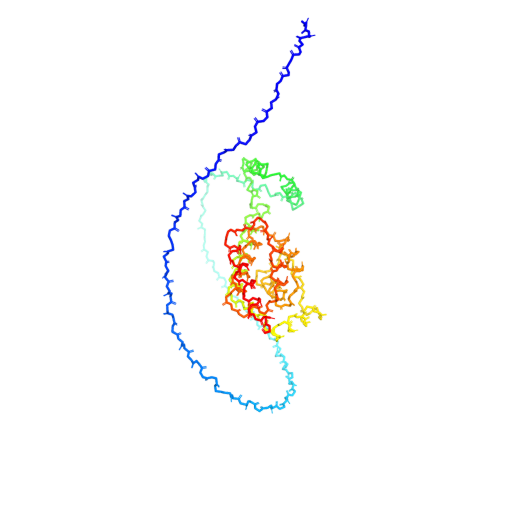 ? 1.117 -6.870 9.033 1.00 94.44 199 GLU A O 1
ATOM 1513 N N . TRP A 1 200 ? 0.635 -5.996 11.048 1.00 94.38 200 TRP A N 1
ATOM 1514 C CA . TRP A 1 200 ? 1.049 -4.622 10.738 1.00 94.38 200 TRP A CA 1
ATOM 1515 C C . TRP A 1 200 ? 2.516 -4.520 10.300 1.00 94.38 200 TRP A C 1
ATOM 1517 O O . TRP A 1 200 ? 2.801 -3.839 9.318 1.00 94.38 200 TRP A O 1
ATOM 1527 N N . ASP A 1 201 ? 3.418 -5.274 10.935 1.00 94.50 201 ASP A N 1
ATOM 1528 C CA . ASP A 1 201 ? 4.841 -5.329 10.565 1.00 94.50 201 ASP A CA 1
ATOM 1529 C C . ASP A 1 201 ? 5.038 -5.877 9.141 1.00 94.50 201 ASP A C 1
ATOM 1531 O O . ASP A 1 201 ? 5.829 -5.353 8.356 1.00 94.50 201 ASP A O 1
ATOM 1535 N N . GLN A 1 202 ? 4.277 -6.918 8.781 1.00 94.31 202 GLN A N 1
ATOM 1536 C CA . GLN A 1 202 ? 4.312 -7.514 7.443 1.00 94.31 202 GLN A CA 1
ATOM 1537 C C . GLN A 1 202 ? 3.730 -6.560 6.394 1.00 94.31 202 GLN A C 1
ATOM 1539 O O . GLN A 1 202 ? 4.211 -6.524 5.263 1.00 94.31 202 GLN A O 1
ATOM 1544 N N . TRP A 1 203 ? 2.708 -5.780 6.761 1.00 95.69 203 TRP A N 1
ATOM 1545 C CA . TRP A 1 203 ? 2.120 -4.762 5.893 1.00 95.69 203 TRP A CA 1
ATOM 1546 C C . TRP A 1 203 ? 3.096 -3.610 5.630 1.00 95.69 203 TRP A C 1
ATOM 1548 O O . TRP A 1 203 ? 3.326 -3.281 4.469 1.00 95.69 203 TRP A O 1
ATOM 1558 N N . ALA A 1 204 ? 3.724 -3.065 6.676 1.00 95.31 204 ALA A N 1
ATOM 1559 C CA . ALA A 1 204 ? 4.731 -2.011 6.564 1.00 95.31 204 ALA A CA 1
ATOM 1560 C C . ALA A 1 204 ? 5.934 -2.456 5.714 1.00 95.31 204 ALA A C 1
ATOM 1562 O O . ALA A 1 204 ? 6.324 -1.764 4.774 1.00 95.31 204 ALA A O 1
ATOM 1563 N N . ALA A 1 205 ? 6.473 -3.652 5.982 1.00 95.19 205 ALA A N 1
ATOM 1564 C CA . ALA A 1 205 ? 7.575 -4.218 5.206 1.00 95.19 205 ALA A CA 1
ATOM 1565 C C . ALA A 1 205 ? 7.208 -4.424 3.725 1.00 95.19 205 ALA A C 1
ATOM 1567 O O . ALA A 1 205 ? 8.021 -4.149 2.850 1.00 95.19 205 ALA A O 1
ATOM 1568 N N . PHE A 1 206 ? 5.979 -4.867 3.434 1.00 95.50 206 PHE A N 1
ATOM 1569 C CA . PHE A 1 206 ? 5.512 -5.062 2.061 1.00 95.50 206 PHE A CA 1
ATOM 1570 C C . PHE A 1 206 ? 5.249 -3.731 1.330 1.00 95.50 206 PHE A C 1
ATOM 1572 O O . PHE A 1 206 ? 5.534 -3.633 0.138 1.00 95.50 206 PHE A O 1
ATOM 1579 N N . LEU A 1 207 ? 4.757 -2.689 2.018 1.00 95.31 207 LEU A N 1
ATOM 1580 C CA . LEU A 1 207 ? 4.657 -1.340 1.441 1.00 95.31 207 LEU A CA 1
ATOM 1581 C C . LEU A 1 207 ? 6.037 -0.805 1.025 1.00 95.31 207 LEU A C 1
ATOM 1583 O O . LEU A 1 207 ? 6.155 -0.209 -0.041 1.00 95.31 207 LEU A O 1
ATOM 1587 N N . GLY A 1 208 ? 7.083 -1.084 1.810 1.00 94.12 208 GLY A N 1
ATOM 1588 C CA . GLY A 1 208 ? 8.469 -0.710 1.504 1.00 94.12 208 GLY A CA 1
ATOM 1589 C C . GLY A 1 208 ? 9.118 -1.436 0.312 1.00 94.12 208 GLY A C 1
ATOM 1590 O O . GLY A 1 208 ? 10.247 -1.107 -0.044 1.00 94.12 208 GLY A O 1
ATOM 1591 N N . GLU A 1 209 ? 8.440 -2.407 -0.311 1.00 94.00 209 GLU A N 1
ATOM 1592 C CA . GLU A 1 209 ? 8.912 -3.108 -1.519 1.00 94.00 209 GLU A CA 1
ATOM 1593 C C . GLU A 1 209 ? 8.185 -2.676 -2.811 1.00 94.00 209 GLU A C 1
ATOM 1595 O O . GLU A 1 209 ? 8.562 -3.110 -3.905 1.00 94.00 209 GLU A O 1
ATOM 1600 N N . LEU A 1 210 ? 7.145 -1.842 -2.697 1.00 92.56 210 LEU A N 1
ATOM 1601 C CA . LEU A 1 210 ? 6.403 -1.260 -3.821 1.00 92.56 210 LEU A CA 1
ATOM 1602 C C . LEU A 1 210 ? 7.111 -0.011 -4.383 1.00 92.56 210 LEU A C 1
ATOM 1604 O O . LEU A 1 210 ? 8.145 0.426 -3.878 1.00 92.56 210 LEU A O 1
ATOM 1608 N N . SER A 1 211 ? 6.546 0.581 -5.442 1.00 91.06 211 SER A N 1
ATOM 1609 C CA . SER A 1 211 ? 6.891 1.958 -5.819 1.00 91.06 211 SER A CA 1
ATOM 1610 C C . SER A 1 211 ? 6.396 2.939 -4.744 1.00 91.06 211 SER A C 1
ATOM 1612 O O . SER A 1 211 ? 5.425 2.647 -4.046 1.00 91.06 211 SER A O 1
ATOM 1614 N N . GLU A 1 212 ? 7.037 4.102 -4.606 1.00 91.25 212 GLU A N 1
ATOM 1615 C CA . GLU A 1 212 ? 6.631 5.129 -3.630 1.00 91.25 212 GLU A CA 1
ATOM 1616 C C . GLU A 1 212 ? 5.196 5.628 -3.893 1.00 91.25 212 GLU A C 1
ATOM 1618 O O . GLU A 1 212 ? 4.387 5.721 -2.965 1.00 91.25 212 GLU A O 1
ATOM 1623 N N . ASP A 1 213 ? 4.855 5.830 -5.172 1.00 90.81 213 ASP A N 1
ATOM 1624 C CA . ASP A 1 213 ? 3.509 6.182 -5.634 1.00 90.81 213 ASP A CA 1
ATOM 1625 C C . ASP A 1 213 ? 2.473 5.120 -5.233 1.00 90.81 213 ASP A C 1
ATOM 1627 O O . ASP A 1 213 ? 1.454 5.448 -4.617 1.00 90.81 213 ASP A O 1
ATOM 1631 N N . ASP A 1 214 ? 2.733 3.838 -5.534 1.00 92.94 214 ASP A N 1
ATOM 1632 C CA . ASP A 1 214 ? 1.830 2.744 -5.164 1.00 92.94 214 ASP A CA 1
ATOM 1633 C C . ASP A 1 214 ? 1.723 2.616 -3.640 1.00 92.94 214 ASP A C 1
ATOM 1635 O O . ASP A 1 214 ? 0.620 2.482 -3.115 1.00 92.94 214 ASP A O 1
ATOM 1639 N N . ALA A 1 215 ? 2.835 2.694 -2.904 1.00 94.38 215 ALA A N 1
ATOM 1640 C CA . ALA A 1 215 ? 2.843 2.565 -1.451 1.00 94.38 215 ALA A CA 1
ATOM 1641 C C . ALA A 1 215 ? 1.989 3.655 -0.781 1.00 94.38 215 ALA A C 1
ATOM 1643 O O . ALA A 1 215 ? 1.101 3.334 0.014 1.00 94.38 215 ALA A O 1
ATOM 1644 N N . SER A 1 216 ? 2.195 4.927 -1.141 1.00 93.56 216 SER A N 1
ATOM 1645 C CA . SER A 1 216 ? 1.432 6.070 -0.612 1.00 93.56 216 SER A CA 1
ATOM 1646 C C . SER A 1 216 ? -0.059 5.992 -0.966 1.00 93.56 216 SER A C 1
ATOM 1648 O O . SER A 1 216 ? -0.938 6.196 -0.115 1.00 93.56 216 SER A O 1
ATOM 1650 N N . MET A 1 217 ? -0.362 5.594 -2.203 1.00 92.56 217 MET A N 1
ATOM 1651 C CA . MET A 1 217 ? -1.713 5.334 -2.697 1.00 92.56 217 MET A CA 1
ATOM 1652 C C . MET A 1 217 ? -2.411 4.202 -1.924 1.00 92.56 217 MET A C 1
ATOM 1654 O O . MET A 1 217 ? -3.555 4.370 -1.486 1.00 92.56 217 MET A O 1
ATOM 1658 N N . MET A 1 218 ? -1.747 3.055 -1.742 1.00 93.38 218 MET A N 1
ATOM 1659 C CA . MET A 1 218 ? -2.284 1.912 -0.999 1.00 93.38 218 MET A CA 1
ATOM 1660 C C . MET A 1 218 ? -2.502 2.270 0.471 1.00 93.38 218 MET A C 1
ATOM 1662 O O . MET A 1 218 ? -3.585 2.016 1.003 1.00 93.38 218 MET A O 1
ATOM 1666 N N . TYR A 1 219 ? -1.510 2.898 1.108 1.00 95.25 219 TYR A N 1
ATOM 1667 C CA . TYR A 1 219 ? -1.584 3.355 2.492 1.00 95.25 219 TYR A CA 1
ATOM 1668 C C . TYR A 1 219 ? -2.784 4.282 2.705 1.00 95.25 219 TYR A C 1
ATOM 1670 O O . TYR A 1 219 ? -3.641 4.017 3.549 1.00 95.25 219 TYR A O 1
ATOM 1678 N N . SER A 1 220 ? -2.913 5.314 1.868 1.00 93.12 220 SER A N 1
ATOM 1679 C CA . SER A 1 220 ? -3.999 6.294 1.954 1.00 93.12 220 SER A CA 1
ATOM 1680 C C . SER A 1 220 ? -5.382 5.670 1.719 1.00 93.12 220 SER A C 1
ATOM 1682 O O . SER A 1 220 ? -6.339 6.029 2.409 1.00 93.12 220 SER A O 1
ATOM 1684 N N . ALA A 1 221 ? -5.507 4.701 0.803 1.00 91.81 221 ALA A N 1
ATOM 1685 C CA . ALA A 1 221 ? -6.761 3.982 0.562 1.00 91.81 221 ALA A CA 1
ATOM 1686 C C . ALA A 1 221 ? -7.171 3.089 1.752 1.00 91.81 221 ALA A C 1
ATOM 1688 O O . ALA A 1 221 ? -8.329 3.121 2.181 1.00 91.81 221 ALA A O 1
ATOM 1689 N N . VAL A 1 222 ? -6.222 2.336 2.322 1.00 93.06 222 VAL A N 1
ATOM 1690 C CA . VAL A 1 222 ? -6.436 1.526 3.535 1.00 93.06 222 VAL A CA 1
ATOM 1691 C C . VAL A 1 222 ? -6.835 2.422 4.709 1.00 93.06 222 VAL A C 1
ATOM 1693 O O . VAL A 1 222 ? -7.825 2.149 5.390 1.00 93.06 222 VAL A O 1
ATOM 1696 N N . LEU A 1 223 ? -6.113 3.525 4.911 1.00 92.69 223 LEU A N 1
ATOM 1697 C CA . LEU A 1 223 ? -6.321 4.463 6.010 1.00 92.69 223 LEU A CA 1
ATOM 1698 C C . LEU A 1 223 ? -7.713 5.122 5.959 1.00 92.69 223 LEU A C 1
ATOM 1700 O O . LEU A 1 223 ? -8.411 5.194 6.974 1.00 92.69 223 LEU A O 1
ATOM 1704 N N . GLN A 1 224 ? -8.161 5.539 4.770 1.00 90.31 224 GLN A N 1
ATOM 1705 C CA . GLN A 1 224 ? -9.517 6.058 4.559 1.00 90.31 224 GLN A CA 1
ATOM 1706 C C . GLN A 1 224 ? -10.592 4.996 4.841 1.00 90.31 224 GLN A C 1
ATOM 1708 O O . GLN A 1 224 ? -11.595 5.303 5.491 1.00 90.31 224 GLN A O 1
ATOM 1713 N N . SER A 1 225 ? -10.379 3.747 4.409 1.00 89.75 225 SER A N 1
ATOM 1714 C CA . SER A 1 225 ? -11.318 2.647 4.659 1.00 89.75 225 SER A CA 1
ATOM 1715 C C . SER A 1 225 ? -11.438 2.330 6.155 1.00 89.75 225 SER A C 1
ATOM 1717 O O . SER A 1 225 ? -12.549 2.320 6.691 1.00 89.75 225 SER A O 1
ATOM 1719 N N . LEU A 1 226 ? -10.312 2.197 6.868 1.00 90.06 226 LEU A N 1
ATOM 1720 C CA . LEU A 1 226 ? -10.281 1.960 8.318 1.00 90.06 226 LEU A CA 1
ATOM 1721 C C . LEU A 1 226 ? -10.970 3.081 9.116 1.00 90.06 226 LEU A C 1
ATOM 1723 O O . LEU A 1 226 ? -11.646 2.806 10.107 1.00 90.06 226 LEU A O 1
ATOM 1727 N N . ASN A 1 227 ? -10.854 4.339 8.685 1.00 89.25 227 ASN A N 1
ATOM 1728 C CA . ASN A 1 227 ? -11.531 5.467 9.332 1.00 89.25 227 ASN A CA 1
ATOM 1729 C C . ASN A 1 227 ? -13.050 5.513 9.068 1.00 89.25 227 ASN A C 1
ATOM 1731 O O . ASN A 1 227 ? -13.789 6.105 9.853 1.00 89.25 227 ASN A O 1
ATOM 1735 N N . SER A 1 228 ? -13.534 4.894 7.983 1.00 81.44 228 SER A N 1
ATOM 1736 C CA . SER A 1 228 ? -14.934 5.014 7.540 1.00 81.44 228 SER A CA 1
ATOM 1737 C C . SER A 1 228 ? -15.959 4.361 8.481 1.00 81.44 228 SER A C 1
ATOM 1739 O O . SER A 1 228 ? -17.101 4.818 8.564 1.00 81.44 228 SER A O 1
ATOM 1741 N N . GLY A 1 229 ? -15.568 3.328 9.234 1.00 65.06 229 GLY A N 1
ATOM 1742 C CA . GLY A 1 229 ? -16.434 2.690 10.224 1.00 65.06 229 GLY A CA 1
ATOM 1743 C C . GLY A 1 229 ? -15.870 1.388 10.791 1.00 65.06 229 GLY A C 1
ATOM 1744 O O . GLY A 1 229 ? -15.110 0.689 10.138 1.00 65.06 229 GLY A O 1
ATOM 1745 N N . SER A 1 230 ? -16.258 1.054 12.029 1.00 62.72 230 SER A N 1
ATOM 1746 C CA . SER A 1 230 ? -16.056 -0.270 12.658 1.00 62.72 230 SER A CA 1
ATOM 1747 C C . SER A 1 230 ? -14.681 -0.940 12.463 1.00 62.72 230 SER A C 1
ATOM 1749 O O . SER A 1 230 ? -14.596 -2.163 12.405 1.00 62.72 230 SER A O 1
ATOM 1751 N N . SER A 1 231 ? -13.607 -0.144 12.462 1.00 71.88 231 SER A N 1
ATOM 1752 C CA . SER A 1 231 ? -12.212 -0.557 12.228 1.00 71.88 231 SER A CA 1
ATOM 1753 C C . SER A 1 231 ? -11.700 -1.763 13.024 1.00 71.88 231 SER A C 1
ATOM 1755 O O . SER A 1 231 ? -10.714 -2.368 12.623 1.00 71.88 231 SER A O 1
ATOM 1757 N N . GLY A 1 232 ? -12.308 -2.078 14.174 1.00 80.06 232 GLY A N 1
ATOM 1758 C CA . GLY A 1 232 ? -11.854 -3.121 15.101 1.00 80.06 232 GLY A CA 1
ATOM 1759 C C . GLY A 1 232 ? -10.491 -2.854 15.753 1.00 80.06 232 GLY A C 1
ATOM 1760 O O . GLY A 1 232 ? -10.002 -3.719 16.466 1.00 80.06 232 GLY A O 1
ATOM 1761 N N . LEU A 1 233 ? -9.878 -1.692 15.499 1.00 88.38 233 LEU A N 1
ATOM 1762 C CA . LEU A 1 233 ? -8.530 -1.356 15.959 1.00 88.38 233 LEU A CA 1
ATOM 1763 C C . LEU A 1 233 ? -8.494 -1.049 17.457 1.00 88.38 233 LEU A C 1
ATOM 1765 O O . LEU A 1 233 ? -9.320 -0.283 17.966 1.00 88.38 233 LEU A O 1
ATOM 1769 N N . LEU A 1 234 ? -7.481 -1.592 18.126 1.00 89.62 234 LEU A N 1
ATOM 1770 C CA . LEU A 1 234 ? -7.025 -1.106 19.428 1.00 89.62 234 LEU A CA 1
ATOM 1771 C C . LEU A 1 234 ? -6.206 0.192 19.248 1.00 89.62 234 LEU A C 1
ATOM 1773 O O . LEU A 1 234 ? -5.637 0.392 18.172 1.00 89.62 234 LEU A O 1
ATOM 1777 N N . PRO A 1 235 ? -6.114 1.085 20.255 1.00 87.50 235 PRO A N 1
ATOM 1778 C CA . PRO A 1 235 ? -5.296 2.301 20.163 1.00 87.50 235 PRO A CA 1
ATOM 1779 C C . PRO A 1 235 ? -3.834 2.030 19.774 1.00 87.50 235 PRO A C 1
ATOM 1781 O O . PRO A 1 235 ? -3.251 2.791 19.008 1.00 87.50 235 PRO A O 1
ATOM 1784 N N . GLU A 1 236 ? -3.272 0.917 20.242 1.00 90.50 236 GLU A N 1
ATOM 1785 C CA . GLU A 1 236 ? -1.915 0.453 19.946 1.00 90.50 236 GLU A CA 1
ATOM 1786 C C . GLU A 1 236 ? -1.756 0.058 18.469 1.00 90.50 236 GLU A C 1
ATOM 1788 O O . GLU A 1 236 ? -0.743 0.361 17.848 1.00 90.50 236 GLU A O 1
ATOM 1793 N N . GLU A 1 237 ? -2.784 -0.546 17.863 1.00 91.62 237 GLU A N 1
ATOM 1794 C CA . GLU A 1 237 ? -2.783 -0.866 16.429 1.00 91.62 237 GLU A CA 1
ATOM 1795 C C . GLU A 1 237 ? -2.879 0.392 15.560 1.00 91.62 237 GLU A C 1
ATOM 1797 O O . GLU A 1 237 ? -2.363 0.404 14.446 1.00 91.62 237 GLU A O 1
ATOM 1802 N N . VAL A 1 238 ? -3.498 1.471 16.056 1.00 92.62 238 VAL A N 1
ATOM 1803 C CA . VAL A 1 238 ? -3.483 2.758 15.344 1.00 92.62 238 VAL A CA 1
ATOM 1804 C C . VAL A 1 238 ? -2.064 3.333 15.302 1.00 92.62 238 VAL A C 1
ATOM 1806 O O . VAL A 1 238 ? -1.689 3.882 14.272 1.00 92.62 238 VAL A O 1
ATOM 1809 N N . LEU A 1 239 ? -1.256 3.159 16.358 1.00 92.62 239 LEU A N 1
ATOM 1810 C CA . LEU A 1 239 ? 0.155 3.572 16.356 1.00 92.62 239 LEU A CA 1
ATOM 1811 C C . LEU A 1 239 ? 0.972 2.778 15.329 1.00 92.62 239 LEU A C 1
ATOM 1813 O O . LEU A 1 239 ? 1.648 3.395 14.510 1.00 92.62 239 LEU A O 1
ATOM 1817 N N . LEU A 1 240 ? 0.822 1.450 15.281 1.00 94.44 240 LEU A N 1
ATOM 1818 C CA . LEU A 1 240 ? 1.467 0.612 14.256 1.00 94.44 240 LEU A CA 1
ATOM 1819 C C . LEU A 1 240 ? 1.045 1.018 12.831 1.00 94.44 240 LEU A C 1
ATOM 1821 O O . LEU A 1 240 ? 1.866 1.038 11.919 1.00 94.44 240 LEU A O 1
ATOM 1825 N N . VAL A 1 241 ? -0.215 1.425 12.632 1.00 93.38 241 VAL A N 1
ATOM 1826 C CA . VAL A 1 241 ? -0.674 2.002 11.357 1.00 93.38 241 VAL A CA 1
ATOM 1827 C C . VAL A 1 241 ? -0.029 3.366 11.068 1.00 93.38 241 VAL A C 1
ATOM 1829 O O . VAL A 1 241 ? 0.174 3.676 9.897 1.00 93.38 241 VAL A O 1
ATOM 1832 N N . THR A 1 242 ? 0.328 4.179 12.070 1.00 94.38 242 THR A N 1
ATOM 1833 C CA . THR A 1 242 ? 1.100 5.422 11.842 1.00 94.38 242 THR A CA 1
ATOM 1834 C C . THR A 1 242 ? 2.574 5.156 11.527 1.00 94.38 242 THR A C 1
ATOM 1836 O O . THR A 1 242 ? 3.136 5.823 10.666 1.00 94.38 242 THR A O 1
ATOM 1839 N N . GLU A 1 243 ? 3.184 4.148 12.157 1.00 93.62 243 GLU A N 1
ATOM 1840 C CA . GLU A 1 243 ? 4.575 3.735 11.906 1.00 93.62 243 GLU A CA 1
ATOM 1841 C C . GLU A 1 243 ? 4.741 3.065 10.529 1.00 93.62 243 GLU A C 1
ATOM 1843 O O . GLU A 1 243 ? 5.797 3.168 9.913 1.00 93.62 243 GLU A O 1
ATOM 1848 N N . ALA A 1 244 ? 3.675 2.456 10.000 1.00 94.69 244 ALA A N 1
ATOM 1849 C CA . ALA A 1 244 ? 3.602 1.899 8.648 1.00 94.69 244 ALA A CA 1
ATOM 1850 C C . ALA A 1 244 ? 3.415 2.947 7.523 1.00 94.69 244 ALA A C 1
ATOM 1852 O O . ALA A 1 244 ? 3.131 2.567 6.385 1.00 94.69 244 ALA A O 1
ATOM 1853 N N . CYS A 1 245 ? 3.513 4.249 7.815 1.00 94.44 245 CYS A N 1
ATOM 1854 C CA . CYS A 1 245 ? 3.368 5.304 6.809 1.00 94.44 245 CYS A CA 1
ATOM 1855 C C . CYS A 1 245 ? 4.566 5.312 5.835 1.00 94.44 245 CYS A C 1
ATOM 1857 O O . CYS A 1 245 ? 5.704 5.461 6.283 1.00 94.44 245 CYS A O 1
ATOM 1859 N N . PRO A 1 246 ? 4.352 5.184 4.512 1.00 91.25 246 PRO A N 1
ATOM 1860 C CA . PRO A 1 246 ? 5.418 5.344 3.531 1.00 91.25 246 PRO A CA 1
ATOM 1861 C C . PRO A 1 246 ? 5.746 6.833 3.348 1.00 91.25 246 PRO A C 1
ATOM 1863 O O . PRO A 1 246 ? 4.856 7.639 3.081 1.00 91.25 246 PRO A O 1
ATOM 1866 N N . GLY A 1 247 ? 7.027 7.189 3.462 1.00 89.19 247 GLY A N 1
ATOM 1867 C CA . GLY A 1 247 ? 7.503 8.565 3.277 1.00 89.19 247 GLY A CA 1
ATOM 1868 C C . GLY A 1 247 ? 7.131 9.526 4.416 1.00 89.19 247 GLY A C 1
ATOM 1869 O O . GLY A 1 247 ? 6.870 9.116 5.547 1.00 89.19 247 GLY A O 1
ATOM 1870 N N . GLU A 1 248 ? 7.148 10.827 4.117 1.00 91.06 248 GLU A N 1
ATOM 1871 C CA . GLU A 1 248 ? 6.770 11.890 5.061 1.00 91.06 248 GLU A CA 1
ATOM 1872 C C . GLU A 1 248 ? 5.231 12.005 5.148 1.00 91.06 248 GLU A C 1
ATOM 1874 O O . GLU A 1 248 ? 4.573 12.129 4.111 1.00 91.06 248 GLU A O 1
ATOM 1879 N N . PRO A 1 249 ? 4.625 11.988 6.350 1.00 89.62 249 PRO A N 1
ATOM 1880 C CA . PRO A 1 249 ? 3.172 11.931 6.493 1.00 89.62 249 PRO A CA 1
ATOM 1881 C C . PRO A 1 249 ? 2.458 13.244 6.151 1.00 89.62 249 PRO A C 1
ATOM 1883 O O . PRO A 1 249 ? 2.805 14.331 6.620 1.00 89.62 249 PRO A O 1
ATOM 1886 N N . GLU A 1 250 ? 1.369 13.140 5.392 1.00 90.81 250 GLU A N 1
ATOM 1887 C CA . GLU A 1 250 ? 0.569 14.288 4.980 1.00 90.81 250 GLU A CA 1
ATOM 1888 C C . GLU A 1 250 ? -0.293 14.858 6.117 1.00 90.81 250 GLU A C 1
ATOM 1890 O O . GLU A 1 250 ? -0.806 14.148 6.986 1.00 90.81 250 GLU A O 1
ATOM 1895 N N . ALA A 1 251 ? -0.616 16.152 6.018 1.00 90.62 251 ALA A N 1
ATOM 1896 C CA . ALA A 1 251 ? -1.572 16.822 6.904 1.00 90.62 251 ALA A CA 1
ATOM 1897 C C . ALA A 1 251 ? -2.971 16.161 6.940 1.00 90.62 251 ALA A C 1
ATOM 1899 O O . ALA A 1 251 ? -3.727 16.386 7.889 1.00 90.62 251 ALA A O 1
ATOM 1900 N N . LEU A 1 252 ? -3.334 15.356 5.932 1.00 88.69 252 LEU A N 1
ATOM 1901 C CA . LEU A 1 252 ? -4.549 14.537 5.928 1.00 88.69 252 LEU A CA 1
ATOM 1902 C C . LEU A 1 252 ? -4.402 13.270 6.789 1.00 88.69 252 LEU A C 1
ATOM 1904 O O . LEU A 1 252 ? -5.336 12.923 7.515 1.00 88.69 252 LEU A O 1
ATOM 1908 N N . HIS A 1 253 ? -3.240 12.605 6.762 1.00 93.25 253 HIS A N 1
ATOM 1909 C CA . HIS A 1 253 ? -2.981 11.395 7.552 1.00 93.25 253 HIS A CA 1
ATOM 1910 C C . HIS A 1 253 ? -3.115 11.687 9.050 1.00 93.25 253 HIS A C 1
ATOM 1912 O O . HIS A 1 253 ? -3.890 11.014 9.726 1.00 93.25 253 HIS A O 1
ATOM 1918 N N . PHE A 1 254 ? -2.508 12.774 9.545 1.00 93.00 254 PHE A N 1
ATOM 1919 C CA . PHE A 1 254 ? -2.637 13.214 10.946 1.00 93.00 254 PHE A CA 1
ATOM 1920 C C . PHE A 1 254 ? -4.093 13.419 11.406 1.00 93.00 254 PHE A C 1
ATOM 1922 O O . PHE A 1 254 ? -4.446 13.075 12.540 1.00 93.00 254 PHE A O 1
ATOM 1929 N N . GLN A 1 255 ? -4.961 13.959 10.541 1.00 92.31 255 GLN A N 1
ATOM 1930 C CA . GLN A 1 255 ? -6.388 14.133 10.847 1.00 92.31 255 GLN A CA 1
ATOM 1931 C C . GLN A 1 255 ? -7.096 12.780 10.973 1.00 92.31 255 GLN A C 1
ATOM 1933 O O . GLN A 1 255 ? -7.883 12.570 11.901 1.00 92.31 255 GLN A O 1
ATOM 1938 N N . ILE A 1 256 ? -6.787 11.845 10.070 1.00 92.50 256 ILE A N 1
ATOM 1939 C CA . ILE A 1 256 ? -7.365 10.502 10.084 1.00 92.50 256 ILE A CA 1
ATOM 1940 C C . ILE A 1 256 ? -6.866 9.700 11.296 1.00 92.50 256 ILE A C 1
ATOM 1942 O O . ILE A 1 256 ? -7.684 9.115 12.004 1.00 92.50 256 ILE A O 1
ATOM 1946 N N . TRP A 1 257 ? -5.571 9.736 11.618 1.00 93.69 257 TRP A N 1
ATOM 1947 C CA . TRP A 1 257 ? -5.016 9.085 12.811 1.00 93.69 257 TRP A CA 1
ATOM 1948 C C . TRP A 1 257 ? -5.659 9.605 14.101 1.00 93.69 257 TRP A C 1
ATOM 1950 O O . TRP A 1 257 ? -6.079 8.816 14.945 1.00 93.69 257 TRP A O 1
ATOM 1960 N N . THR A 1 258 ? -5.831 10.926 14.225 1.00 91.62 258 THR A N 1
ATOM 1961 C CA . THR A 1 258 ? -6.505 11.549 15.379 1.00 91.62 258 THR A CA 1
ATOM 1962 C C . THR A 1 258 ? -7.954 11.059 15.522 1.00 91.62 258 THR A C 1
ATOM 1964 O O . THR A 1 258 ? -8.405 10.750 16.630 1.00 91.62 258 THR A O 1
ATOM 1967 N N . SER A 1 259 ? -8.675 10.926 14.402 1.00 91.44 259 SER A N 1
ATOM 1968 C CA . SER A 1 259 ? -10.013 10.318 14.355 1.00 91.44 259 SER A CA 1
ATOM 1969 C C . SER A 1 259 ? -9.983 8.850 14.802 1.00 91.44 259 SER A C 1
ATOM 1971 O O . SER A 1 259 ? -10.731 8.459 15.699 1.00 91.44 259 SER A O 1
ATOM 1973 N N . MET A 1 260 ? -9.069 8.045 14.255 1.00 91.06 260 MET A N 1
ATOM 1974 C CA . MET A 1 260 ? -8.936 6.617 14.558 1.00 91.06 260 MET A CA 1
ATOM 1975 C C . MET A 1 260 ? -8.589 6.349 16.028 1.00 91.06 260 MET A C 1
ATOM 1977 O O . MET A 1 260 ? -9.242 5.505 16.640 1.00 91.06 260 MET A O 1
ATOM 1981 N N . VAL A 1 261 ? -7.650 7.092 16.629 1.00 90.75 261 VAL A N 1
ATOM 1982 C CA . VAL A 1 261 ? -7.338 6.989 18.070 1.00 90.75 261 VAL A CA 1
ATOM 1983 C C . VAL A 1 261 ? -8.568 7.339 18.911 1.00 90.75 261 VAL A C 1
ATOM 1985 O O . VAL A 1 261 ? -8.930 6.587 19.815 1.00 90.75 261 VAL A O 1
ATOM 1988 N N . THR A 1 262 ? -9.270 8.428 18.581 1.00 89.50 262 THR A N 1
ATOM 1989 C CA . THR A 1 262 ? -10.491 8.847 19.295 1.00 89.50 262 THR A CA 1
ATOM 1990 C C . THR A 1 262 ? -11.584 7.770 19.223 1.00 89.50 262 THR A C 1
ATOM 1992 O O . THR A 1 262 ? -12.215 7.444 20.232 1.00 89.50 262 THR A O 1
ATOM 1995 N N . LEU A 1 263 ? -11.775 7.162 18.048 1.00 86.94 263 LEU A N 1
ATOM 1996 C CA . LEU A 1 263 ? -12.733 6.077 17.815 1.00 86.94 263 LEU A CA 1
ATOM 1997 C C . LEU A 1 263 ? -12.321 4.748 18.467 1.00 86.94 263 LEU A C 1
ATOM 1999 O O . LEU A 1 263 ? -13.202 3.956 18.803 1.00 86.94 263 LEU A O 1
ATOM 2003 N N . ALA A 1 264 ? -11.023 4.481 18.627 1.00 86.06 264 ALA A N 1
ATOM 2004 C CA . ALA A 1 264 ? -10.507 3.296 19.310 1.00 86.06 264 ALA A CA 1
ATOM 2005 C C . ALA A 1 264 ? -10.650 3.429 20.835 1.00 86.06 264 ALA A C 1
ATOM 2007 O O . ALA A 1 264 ? -11.205 2.539 21.480 1.00 86.06 264 ALA A O 1
ATOM 2008 N N . VAL A 1 265 ? -10.246 4.564 21.413 1.00 85.44 265 VAL A N 1
ATOM 2009 C CA . VAL A 1 265 ? -10.403 4.848 22.852 1.00 85.44 265 VAL A CA 1
ATOM 2010 C C . VAL A 1 265 ? -11.883 4.853 23.247 1.00 85.44 265 VAL A C 1
ATOM 2012 O O . VAL A 1 265 ? -12.264 4.189 24.208 1.00 85.44 265 VAL A O 1
ATOM 2015 N N . GLY A 1 266 ? -12.748 5.504 22.460 1.00 82.69 266 GLY A N 1
ATOM 2016 C CA . GLY A 1 266 ? -14.191 5.572 22.729 1.00 82.69 266 GLY A CA 1
ATOM 2017 C C . GLY A 1 266 ? -14.944 4.232 22.681 1.00 82.69 266 GLY A C 1
ATOM 2018 O O . GLY A 1 266 ? -16.089 4.177 23.121 1.00 82.69 266 GLY A O 1
ATOM 2019 N N . LYS A 1 267 ? -14.328 3.158 22.163 1.00 74.19 267 LYS A N 1
ATOM 2020 C CA . LYS A 1 267 ? -14.883 1.788 22.159 1.00 74.19 267 LYS A CA 1
ATOM 2021 C C . LYS A 1 267 ? -14.292 0.882 23.241 1.00 74.19 267 LYS A C 1
ATOM 2023 O O . LYS A 1 267 ? -14.908 -0.129 23.560 1.00 74.19 267 LYS A O 1
ATOM 2028 N N . ASN A 1 268 ? -13.108 1.219 23.755 1.00 67.25 268 ASN A N 1
ATOM 2029 C CA . ASN A 1 268 ? -12.362 0.409 24.721 1.00 67.25 268 ASN A CA 1
ATOM 2030 C C . ASN A 1 268 ? -12.363 1.010 26.144 1.00 67.25 268 ASN A C 1
ATOM 2032 O O . ASN A 1 268 ? -11.854 0.380 27.069 1.00 67.25 268 ASN A O 1
ATOM 2036 N N . SER A 1 269 ? -12.950 2.197 26.343 1.00 61.69 269 SER A N 1
ATOM 2037 C CA . SER A 1 269 ? -13.276 2.707 27.681 1.00 61.69 269 SER A CA 1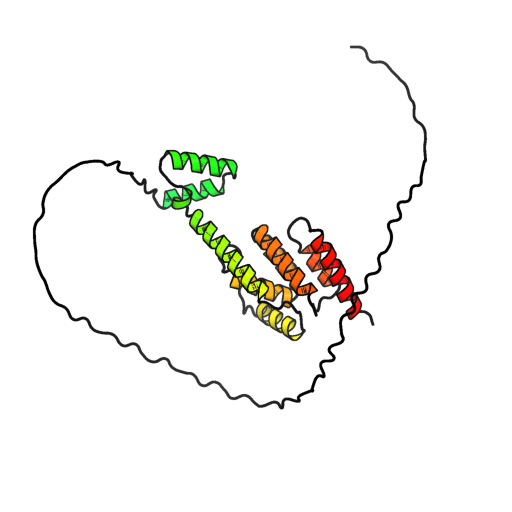
ATOM 2038 C C . SER A 1 269 ? -14.381 1.855 28.331 1.00 61.69 269 SER A C 1
ATOM 2040 O O . SER A 1 269 ? -15.380 1.584 27.659 1.00 61.69 269 SER A O 1
ATOM 2042 N N . PRO A 1 270 ? -14.236 1.466 29.612 1.00 52.53 270 PRO A N 1
ATOM 2043 C CA . PRO A 1 270 ? -15.305 0.852 30.403 1.00 52.53 270 PRO A CA 1
ATOM 2044 C C . PRO A 1 270 ? -16.378 1.870 30.835 1.00 52.53 270 PRO A C 1
ATOM 2046 O O . PRO A 1 270 ? -16.110 3.093 30.737 1.00 52.53 270 PRO A O 1
#

Foldseek 3Di:
DDDDDDDDDDDDDDDDDDDDDDDDDDDDDDDDDDPPDDPPDDDDDDDDDDDDDDDDDDDDDDDDDDDDDDDDDDDDDDDDDDDDDDPPPPLQDPVRLVVVVVVLVVDDPVVNVVVCVVVVVVVHRNCVSNVVVVLVVQLVQQLVQLLVLLVVDQLQQDVVQLVVLCVCVVVVVQDDDQQRPDHSNNLNVNLSSCSSNLVLVVNLVSLVRHPLVSSQSSLVSSLVNCLPDNNVDALVSLVSSVVSHRDDDDPVSVVSSVSNNVVNCVVPPD

Radius of gyration: 33.24 Å; chains: 1; bounding box: 87×79×96 Å